Protein AF-A0A0D7WX43-F1 (afdb_monomer_lite)

Organism: NCBI:txid159743

Radius of gyration: 25.11 Å; chains: 1; bounding box: 65×51×67 Å

pLDDT: mean 81.21, std 15.99, range [30.41, 98.25]

Secondary structure (DSSP, 8-state):
--------EEEEEEEEGGG-EEETTEEE--S----EEEEE-BHHHHHHHHHHHHH-TTS-GGGSEEEEE-TT--TT-HHHHHHHHHHHHH-EEETTEEEEE-PPPHHHHHTTEEEEEEGGGHHHHHHHHTTT---SS--HHHHHHHHHHTTSB----SSPPPP--------S------S----TTS-HHHHHHHHHHHHHHHHHHHHHHHSSPPHHHHHHSPPPPEEEEEETTEEEEEE--TTS----SB-TTS-B--

Structure (mmCIF, N/CA/C/O backbone):
data_AF-A0A0D7WX43-F1
#
_entry.id   AF-A0A0D7WX43-F1
#
loop_
_atom_site.group_PDB
_atom_site.id
_atom_site.type_symbol
_atom_site.label_atom_id
_atom_site.label_alt_id
_atom_site.label_comp_id
_atom_site.label_asym_id
_atom_site.label_entity_id
_atom_site.label_seq_id
_atom_site.pdbx_PDB_ins_code
_atom_site.Cartn_x
_atom_site.Cartn_y
_atom_site.Cartn_z
_atom_site.occupancy
_atom_site.B_iso_or_equiv
_atom_site.auth_seq_id
_atom_site.auth_comp_id
_atom_site.auth_asym_id
_atom_site.auth_atom_id
_atom_site.pdbx_PDB_model_num
ATOM 1 N N . MET A 1 1 ? -16.036 15.031 -26.051 1.00 31.53 1 MET A N 1
ATOM 2 C CA . MET A 1 1 ? -15.544 15.544 -24.754 1.00 31.53 1 MET A CA 1
ATOM 3 C C . MET A 1 1 ? -14.368 14.691 -24.314 1.00 31.53 1 MET A C 1
ATOM 5 O O . MET A 1 1 ? -14.492 13.474 -24.294 1.00 31.53 1 MET A O 1
ATOM 9 N N . SER A 1 2 ? -13.219 15.319 -24.071 1.00 30.41 2 SER A N 1
ATOM 10 C CA . SER A 1 2 ? -11.969 14.662 -23.676 1.00 30.41 2 SER A CA 1
ATOM 11 C C . SER A 1 2 ? -12.141 13.961 -22.326 1.00 30.41 2 SER A C 1
ATOM 13 O O . SER A 1 2 ? -12.206 14.614 -21.286 1.00 30.41 2 SER A O 1
ATOM 15 N N . SER A 1 3 ? -12.244 12.630 -22.329 1.00 35.31 3 SER A N 1
ATOM 16 C CA . SER A 1 3 ? -12.139 11.834 -21.111 1.00 35.31 3 SER A CA 1
ATOM 17 C C . SER A 1 3 ? -10.665 11.768 -20.717 1.00 35.31 3 SER A C 1
ATOM 19 O O . SER A 1 3 ? -9.968 10.800 -21.032 1.00 35.31 3 SER A O 1
ATOM 21 N N . ASN A 1 4 ? -10.173 12.808 -20.041 1.00 31.31 4 ASN A N 1
ATOM 22 C CA . ASN A 1 4 ? -8.982 12.656 -19.215 1.00 31.31 4 ASN A CA 1
ATOM 23 C C . ASN A 1 4 ? -9.209 11.410 -18.347 1.00 31.31 4 ASN A C 1
ATOM 25 O O . ASN A 1 4 ? -10.259 11.336 -17.702 1.00 31.31 4 ASN A O 1
ATOM 29 N N . PRO A 1 5 ? -8.307 10.412 -18.346 1.00 41.50 5 PRO A N 1
ATOM 30 C CA . PRO A 1 5 ? -8.435 9.294 -17.432 1.00 41.50 5 PRO A CA 1
ATOM 31 C C . PRO A 1 5 ? -8.339 9.898 -16.036 1.00 41.50 5 PRO A C 1
ATOM 33 O O . PRO A 1 5 ? -7.262 10.305 -15.600 1.00 41.50 5 PRO A O 1
ATOM 36 N N . THR A 1 6 ? -9.488 10.047 -15.377 1.00 48.41 6 THR A N 1
ATOM 37 C CA . THR A 1 6 ? -9.585 10.470 -13.988 1.00 48.41 6 THR A CA 1
ATOM 38 C C . THR A 1 6 ? -8.593 9.611 -13.228 1.00 48.41 6 THR A C 1
ATOM 40 O O . THR A 1 6 ? -8.685 8.384 -13.239 1.00 48.41 6 THR A O 1
ATOM 43 N N . ARG A 1 7 ? -7.555 10.247 -12.671 1.00 55.38 7 ARG A N 1
ATOM 44 C CA . ARG A 1 7 ? -6.592 9.592 -11.786 1.00 55.38 7 ARG A CA 1
ATOM 45 C C . ARG A 1 7 ? -7.426 8.767 -10.810 1.00 55.38 7 ARG A C 1
ATOM 47 O O . ARG A 1 7 ? -8.188 9.364 -10.060 1.00 55.38 7 ARG A O 1
ATOM 54 N N . ASN A 1 8 ? -7.337 7.434 -10.873 1.00 74.81 8 ASN A N 1
ATOM 55 C CA . ASN A 1 8 ? -8.070 6.552 -9.967 1.00 74.81 8 ASN A CA 1
ATOM 56 C C . ASN A 1 8 ? -7.634 6.923 -8.547 1.00 74.81 8 ASN A C 1
ATOM 58 O O . ASN A 1 8 ? -6.539 6.571 -8.114 1.00 74.81 8 ASN A O 1
ATOM 62 N N . GLN A 1 9 ? -8.438 7.729 -7.877 1.00 86.31 9 GLN A N 1
ATOM 63 C CA . GLN A 1 9 ? -8.193 8.278 -6.560 1.00 86.31 9 GLN A CA 1
ATOM 64 C C . GLN A 1 9 ? -9.389 7.898 -5.705 1.00 86.31 9 GLN A C 1
ATOM 66 O O . GLN A 1 9 ? -10.522 7.908 -6.181 1.00 86.31 9 GLN A O 1
ATOM 71 N N . TYR A 1 10 ? -9.125 7.550 -4.456 1.00 88.38 10 TYR A N 1
ATOM 72 C CA . TYR A 1 10 ? -10.142 7.166 -3.491 1.00 88.38 10 TYR A CA 1
ATOM 73 C C . TYR A 1 10 ? -10.146 8.179 -2.366 1.00 88.38 10 TYR A C 1
ATOM 75 O O . TYR A 1 10 ? -9.085 8.638 -1.943 1.00 88.38 10 TYR A O 1
ATOM 83 N N . GLN A 1 11 ? -11.330 8.508 -1.873 1.00 93.19 11 GLN A N 1
ATOM 84 C CA . GLN A 1 11 ? -11.474 9.265 -0.642 1.00 93.19 11 GLN A CA 1
ATOM 85 C C . GLN A 1 11 ? -11.649 8.268 0.497 1.00 93.19 11 GLN A C 1
ATOM 87 O O . GLN A 1 11 ? -12.604 7.498 0.506 1.00 93.19 11 GLN A O 1
ATOM 92 N N . ILE A 1 12 ? -10.703 8.250 1.429 1.00 95.06 12 ILE A N 1
ATOM 93 C CA . ILE A 1 12 ? -10.761 7.403 2.626 1.00 95.06 12 ILE A CA 1
ATOM 94 C C . ILE A 1 12 ? -10.908 8.289 3.857 1.00 95.06 12 ILE A C 1
ATOM 96 O O . ILE A 1 12 ? -10.544 9.463 3.815 1.00 95.06 12 ILE A O 1
ATOM 100 N N . LYS A 1 13 ? -11.433 7.746 4.955 1.00 96.56 13 LYS A N 1
ATOM 101 C CA . LYS A 1 13 ? -11.633 8.511 6.194 1.00 96.56 13 LYS A CA 1
ATOM 102 C C . LYS A 1 13 ? -10.297 9.006 6.758 1.00 96.56 13 LYS A C 1
ATOM 104 O O . LYS A 1 13 ? -9.288 8.304 6.667 1.00 96.56 13 LYS A O 1
ATOM 109 N N . LEU A 1 14 ? -10.305 10.200 7.341 1.00 96.06 14 LEU A N 1
ATOM 110 C CA . LEU A 1 14 ? -9.163 10.808 8.024 1.00 96.06 14 LEU A CA 1
ATOM 111 C C . LEU A 1 14 ? -9.536 11.093 9.479 1.00 96.06 14 LEU A C 1
ATOM 113 O O . LEU A 1 14 ? -10.496 11.815 9.728 1.00 96.06 14 LEU A O 1
ATOM 117 N N . PHE A 1 15 ? -8.770 10.557 10.419 1.00 95.56 15 PHE A N 1
ATOM 118 C CA . PHE A 1 15 ? -8.885 10.842 11.848 1.00 95.56 15 PHE A CA 1
ATOM 119 C C . PHE A 1 15 ? -7.636 11.568 12.329 1.00 95.56 15 PHE A C 1
ATOM 121 O O . PHE A 1 15 ? -6.552 11.334 11.789 1.00 95.56 15 PHE A O 1
ATOM 128 N N . HIS A 1 16 ? -7.776 12.414 13.342 1.00 93.88 16 HIS A N 1
ATOM 129 C CA . HIS A 1 16 ? -6.632 13.005 14.030 1.00 93.88 16 HIS A CA 1
ATOM 130 C C . HIS A 1 16 ? -6.313 12.243 15.316 1.00 93.88 16 HIS A C 1
ATOM 132 O O . HIS A 1 16 ? -7.185 11.641 15.939 1.00 93.88 16 HIS A O 1
ATOM 138 N N . PHE A 1 17 ? -5.038 12.250 15.697 1.00 92.44 17 PHE A N 1
ATOM 139 C CA . PHE A 1 17 ? -4.533 11.552 16.877 1.00 92.44 17 PHE A CA 1
ATOM 140 C C . PHE A 1 17 ? -5.251 11.965 18.168 1.00 92.44 17 PHE A C 1
ATOM 142 O O . PHE A 1 17 ? -5.660 11.104 18.942 1.00 92.44 17 PHE A O 1
ATOM 149 N N . ASN A 1 18 ? -5.477 13.265 18.350 1.00 89.81 18 ASN A N 1
ATOM 150 C CA . ASN A 1 18 ? -6.155 13.836 19.516 1.00 89.81 18 ASN A CA 1
ATOM 151 C C . ASN A 1 18 ? -7.651 13.478 19.624 1.00 89.81 18 ASN A C 1
ATOM 153 O O . ASN A 1 18 ? -8.273 13.754 20.644 1.00 89.81 18 ASN A O 1
ATOM 157 N N . GLU A 1 19 ? -8.237 12.862 18.595 1.00 91.88 19 GLU A N 1
ATOM 158 C CA . GLU A 1 19 ? -9.644 12.444 18.590 1.00 91.88 19 GLU A CA 1
ATOM 159 C C . GLU A 1 19 ? -9.837 11.011 19.086 1.00 91.88 19 GLU A C 1
ATOM 161 O O . GLU A 1 19 ? -10.971 10.564 19.273 1.00 91.88 19 GLU A O 1
ATOM 166 N N . ILE A 1 20 ? -8.746 10.265 19.257 1.00 93.12 20 ILE A N 1
ATOM 167 C CA . ILE A 1 20 ? -8.809 8.888 19.726 1.00 93.12 20 ILE A CA 1
ATOM 168 C C . ILE A 1 20 ? -9.002 8.895 21.238 1.00 93.12 20 ILE A C 1
ATOM 170 O O . ILE A 1 20 ? -8.238 9.502 21.984 1.00 93.12 20 ILE A O 1
ATOM 174 N N . THR A 1 21 ? -10.030 8.187 21.689 1.00 93.38 21 THR A N 1
ATOM 175 C CA . THR A 1 21 ? -10.435 8.150 23.096 1.00 93.38 21 THR A CA 1
ATOM 176 C C . THR A 1 21 ? -10.279 6.756 23.684 1.00 93.38 21 THR A C 1
ATOM 178 O O . THR A 1 21 ? -10.236 5.754 22.967 1.00 93.38 21 THR A O 1
ATOM 181 N N . HIS A 1 22 ? -10.209 6.689 25.011 1.00 92.56 22 HIS A N 1
ATOM 182 C CA . HIS A 1 22 ? -10.206 5.434 25.751 1.00 92.56 22 HIS A CA 1
ATOM 183 C C . HIS A 1 22 ? -11.633 5.058 26.146 1.00 92.56 22 HIS A C 1
ATOM 185 O O . HIS A 1 22 ? -12.297 5.799 26.868 1.00 92.56 22 HIS A O 1
ATOM 191 N N . VAL A 1 23 ? -12.088 3.885 25.710 1.00 91.38 23 VAL A N 1
ATOM 192 C CA . VAL A 1 23 ? -13.346 3.282 26.164 1.00 91.38 23 VAL A CA 1
ATOM 193 C C . VAL A 1 23 ? -13.008 1.932 26.789 1.00 91.38 23 VAL A C 1
ATOM 195 O O . VAL A 1 23 ? -12.753 0.946 26.095 1.00 91.38 23 VAL A O 1
ATOM 198 N N . GLY A 1 24 ? -12.921 1.903 28.121 1.00 89.06 24 GLY A N 1
ATOM 199 C CA . GLY A 1 24 ? -12.358 0.764 28.850 1.00 89.06 24 GLY A CA 1
ATOM 200 C C . GLY A 1 24 ? -10.911 0.493 28.418 1.00 89.06 24 GLY A C 1
ATOM 201 O O . GLY A 1 24 ? -10.069 1.388 28.448 1.00 89.06 24 GLY A O 1
ATOM 202 N N . ASN A 1 25 ? -10.632 -0.732 27.962 1.00 90.81 25 ASN A N 1
ATOM 203 C CA . ASN A 1 25 ? -9.309 -1.119 27.454 1.00 90.81 25 ASN A CA 1
ATOM 204 C C . ASN A 1 25 ? -9.114 -0.869 25.949 1.00 90.81 25 ASN A C 1
ATOM 206 O O . ASN A 1 25 ? -8.055 -1.204 25.421 1.00 90.81 25 ASN A O 1
ATOM 210 N N . GLN A 1 26 ? -10.095 -0.300 25.246 1.00 94.75 26 GLN A N 1
ATOM 211 C CA . GLN A 1 26 ? -10.027 -0.079 23.801 1.00 94.75 26 GLN A CA 1
ATOM 212 C C . GLN A 1 26 ? -9.704 1.379 23.463 1.00 94.75 26 GLN A C 1
ATOM 214 O O . GLN A 1 26 ? -10.158 2.305 24.136 1.00 94.75 26 GLN A O 1
ATOM 219 N N . LEU A 1 27 ? -8.931 1.562 22.392 1.00 96.38 27 LEU A N 1
ATOM 220 C CA . LEU A 1 27 ? -8.706 2.854 21.748 1.00 96.38 27 LEU A CA 1
ATOM 221 C C . LEU A 1 27 ? -9.750 3.021 20.650 1.00 96.38 27 LEU A C 1
ATOM 223 O O . LEU A 1 27 ? -9.814 2.185 19.749 1.00 96.38 27 LEU A O 1
ATOM 227 N N . CYS A 1 28 ? -10.563 4.068 20.719 1.00 96.56 28 CYS A N 1
ATOM 228 C CA . CYS A 1 28 ? -11.727 4.248 19.859 1.00 96.56 28 CYS A CA 1
ATOM 229 C C . CYS A 1 28 ? -11.634 5.548 19.062 1.00 96.56 28 CYS A C 1
ATOM 231 O O . CYS A 1 28 ? -11.423 6.622 19.624 1.00 96.56 28 CYS A O 1
ATOM 233 N N . ALA A 1 29 ? -11.842 5.448 17.751 1.00 95.50 29 ALA A N 1
ATOM 234 C CA . ALA A 1 29 ? -12.065 6.605 16.896 1.00 95.50 29 ALA A CA 1
ATOM 235 C C . ALA A 1 29 ? -13.506 7.137 17.067 1.00 95.50 29 ALA A C 1
ATOM 237 O O . ALA A 1 29 ? -14.412 6.353 17.376 1.00 95.50 29 ALA A O 1
ATOM 238 N N . PRO A 1 30 ? -13.752 8.439 16.822 1.00 93.94 30 PRO A N 1
ATOM 239 C CA . PRO A 1 30 ? -15.090 9.024 16.880 1.00 93.94 30 PRO A CA 1
ATOM 240 C C . PRO A 1 30 ? -16.084 8.285 15.978 1.00 93.94 30 PRO A C 1
ATOM 242 O O . PRO A 1 30 ? -15.755 7.962 14.838 1.00 93.94 30 PRO A O 1
ATOM 245 N N . GLN A 1 31 ? -17.310 8.053 16.459 1.00 88.00 31 GLN A N 1
ATOM 246 C CA . GLN A 1 31 ? -18.345 7.318 15.710 1.00 88.00 31 GLN A CA 1
ATOM 247 C C . GLN A 1 31 ? -18.727 8.020 14.396 1.00 88.00 31 GLN A C 1
ATOM 249 O O . GLN A 1 31 ? -18.859 7.388 13.344 1.00 88.00 31 GLN A O 1
ATOM 254 N N . SER A 1 32 ? -18.855 9.346 14.437 1.00 87.25 32 SER A N 1
ATOM 255 C CA . SER A 1 32 ? -19.078 10.179 13.259 1.00 87.25 32 SER A CA 1
ATOM 256 C C . SER A 1 32 ? -17.761 10.760 12.754 1.00 87.25 32 SER A C 1
ATOM 258 O O . SER A 1 32 ? -17.033 11.393 13.516 1.00 87.25 32 SER A O 1
ATOM 260 N N . ASN A 1 33 ? -17.490 10.618 11.457 1.00 89.19 33 ASN A N 1
ATOM 261 C CA . ASN A 1 33 ? -16.385 11.305 10.798 1.00 89.19 33 ASN A CA 1
ATOM 262 C C . ASN A 1 33 ? -16.812 11.781 9.410 1.00 89.19 33 ASN A C 1
ATOM 264 O O . ASN A 1 33 ? -17.300 10.992 8.602 1.00 89.19 33 ASN A O 1
ATOM 268 N N . THR A 1 34 ? -16.602 13.064 9.138 1.00 89.06 34 THR A N 1
ATOM 269 C CA . THR A 1 34 ? -16.856 13.692 7.835 1.00 89.06 34 THR A CA 1
ATOM 270 C C . THR A 1 34 ? -15.571 13.970 7.060 1.00 89.06 34 THR A C 1
ATOM 272 O O . THR A 1 34 ? -15.625 14.250 5.864 1.00 89.06 34 THR A O 1
ATOM 275 N N . ARG A 1 35 ? -14.401 13.888 7.709 1.00 95.12 35 ARG A N 1
ATOM 276 C CA . ARG A 1 35 ? -13.117 14.209 7.089 1.00 95.12 35 ARG A CA 1
ATOM 277 C C . ARG A 1 35 ? -12.632 13.044 6.247 1.00 95.12 35 ARG A C 1
ATOM 279 O O . ARG A 1 35 ? -12.569 11.895 6.694 1.00 95.12 35 ARG A O 1
ATOM 286 N N . THR A 1 36 ? -12.222 13.365 5.030 1.00 95.69 36 THR A N 1
ATOM 287 C CA . THR A 1 36 ? -11.641 12.405 4.100 1.00 95.69 36 THR A CA 1
ATOM 288 C C . THR A 1 36 ? -10.296 12.892 3.582 1.00 95.69 36 THR A C 1
ATOM 290 O O . THR A 1 36 ? -9.953 14.073 3.640 1.00 95.69 36 THR A O 1
ATOM 293 N N . ILE A 1 37 ? -9.504 11.951 3.084 1.00 93.88 37 ILE A N 1
ATOM 294 C CA . ILE A 1 37 ? -8.245 12.206 2.405 1.00 93.88 37 ILE A CA 1
ATOM 295 C C . ILE A 1 37 ? -8.204 11.440 1.090 1.00 93.88 37 ILE A C 1
ATOM 297 O O . ILE A 1 37 ? -8.610 10.280 1.003 1.00 93.88 37 ILE A O 1
ATOM 301 N N . THR A 1 38 ? -7.672 12.095 0.064 1.00 92.69 38 THR A N 1
ATOM 302 C CA . THR A 1 38 ? -7.498 11.497 -1.254 1.00 92.69 38 THR A CA 1
ATOM 303 C C . THR A 1 38 ? -6.235 10.640 -1.299 1.00 92.69 38 THR A C 1
ATOM 305 O O . THR A 1 38 ? -5.122 11.136 -1.107 1.00 92.69 38 THR A O 1
ATOM 308 N N . VAL A 1 39 ? -6.390 9.358 -1.622 1.00 89.81 39 VAL A N 1
ATOM 309 C CA . VAL A 1 39 ? -5.293 8.414 -1.864 1.00 89.81 39 VAL A CA 1
ATOM 310 C C . VAL A 1 39 ? -5.303 7.947 -3.314 1.00 89.81 39 VAL A C 1
ATOM 312 O O . VAL A 1 39 ? -6.352 7.703 -3.904 1.00 89.81 39 VAL A O 1
ATOM 315 N N . SER A 1 40 ? -4.122 7.838 -3.921 1.00 88.56 40 SER A N 1
ATOM 316 C CA . SER A 1 40 ? -4.000 7.353 -5.301 1.00 88.56 40 SER A CA 1
ATOM 317 C C . SER A 1 40 ? -4.124 5.833 -5.358 1.00 88.56 40 SER A C 1
ATOM 319 O O . SER A 1 40 ? -3.646 5.134 -4.465 1.00 88.56 40 SER A O 1
ATOM 321 N N . ASN A 1 41 ? -4.710 5.316 -6.437 1.00 87.38 41 ASN A N 1
ATOM 322 C CA . ASN A 1 41 ? -4.739 3.889 -6.718 1.00 87.38 41 ASN A CA 1
ATOM 323 C C . ASN A 1 41 ? -3.318 3.327 -6.787 1.00 87.38 41 ASN A C 1
ATOM 325 O O . ASN A 1 41 ? -2.417 3.920 -7.382 1.00 87.38 41 ASN A O 1
ATOM 329 N N . SER A 1 42 ? -3.142 2.167 -6.178 1.00 90.56 42 SER A N 1
ATOM 330 C CA . SER A 1 42 ? -1.869 1.467 -6.057 1.00 90.56 42 SER A CA 1
ATOM 331 C C . SER A 1 42 ? -2.118 -0.032 -6.146 1.00 90.56 42 SER A C 1
ATOM 333 O O . SER A 1 42 ? -3.266 -0.478 -6.057 1.00 90.56 42 SER A O 1
ATOM 335 N N . ILE A 1 43 ? -1.049 -0.817 -6.298 1.00 90.62 43 ILE A N 1
ATOM 336 C CA . ILE A 1 43 ? -1.146 -2.284 -6.256 1.00 90.62 43 ILE A CA 1
ATOM 337 C C . ILE A 1 43 ? -1.775 -2.717 -4.929 1.00 90.62 43 ILE A C 1
ATOM 339 O O . ILE A 1 43 ? -2.654 -3.573 -4.915 1.00 90.62 43 ILE A O 1
ATOM 343 N N . TYR A 1 44 ? -1.382 -2.075 -3.831 1.00 93.06 44 TYR A N 1
ATOM 344 C CA . TYR A 1 44 ? -1.930 -2.326 -2.505 1.00 93.06 44 TYR A CA 1
ATOM 345 C C . TYR A 1 44 ? -3.451 -2.144 -2.441 1.00 93.06 44 TYR A C 1
ATOM 347 O O . TYR A 1 44 ? -4.154 -3.058 -2.020 1.00 93.06 44 TYR A O 1
ATOM 355 N N . LEU A 1 45 ? -3.972 -0.993 -2.886 1.00 92.38 45 LEU A N 1
ATOM 356 C CA . LEU A 1 45 ? -5.418 -0.731 -2.860 1.00 92.38 45 LEU A CA 1
ATOM 357 C C . LEU A 1 45 ? -6.188 -1.646 -3.817 1.00 92.38 45 LEU A C 1
ATOM 359 O O . LEU A 1 45 ? -7.285 -2.083 -3.479 1.00 92.38 45 LEU A O 1
ATOM 363 N N . ASP A 1 46 ? -5.614 -1.979 -4.978 1.00 91.44 46 ASP A N 1
ATOM 364 C CA . ASP A 1 46 ? -6.211 -2.949 -5.904 1.00 91.44 46 ASP A CA 1
ATOM 365 C C . ASP A 1 46 ? -6.319 -4.339 -5.259 1.00 91.44 46 ASP A C 1
ATOM 367 O O . ASP A 1 46 ? -7.358 -4.988 -5.370 1.00 91.44 46 ASP A O 1
ATOM 371 N N . GLN A 1 47 ? -5.285 -4.787 -4.537 1.00 93.38 47 GLN A N 1
ATOM 372 C CA . GLN A 1 47 ? -5.330 -6.061 -3.816 1.00 93.38 47 GLN A CA 1
ATOM 373 C C . GLN A 1 47 ? -6.291 -6.022 -2.630 1.00 93.38 47 GLN A C 1
ATOM 375 O O . GLN A 1 47 ? -7.071 -6.959 -2.477 1.00 93.38 47 GLN A O 1
ATOM 380 N N . LEU A 1 48 ? -6.304 -4.942 -1.843 1.00 95.31 48 LEU A N 1
ATOM 381 C CA . LEU A 1 48 ? -7.250 -4.786 -0.738 1.00 95.31 48 LEU A CA 1
ATOM 382 C C . LEU A 1 48 ? -8.691 -4.826 -1.247 1.00 95.31 48 LEU A C 1
ATOM 384 O O . LEU A 1 48 ? -9.498 -5.565 -0.701 1.00 95.31 48 LEU A O 1
ATOM 388 N N . LYS A 1 49 ? -9.001 -4.123 -2.341 1.00 93.31 49 LYS A N 1
ATOM 389 C CA . LYS A 1 49 ? -10.334 -4.155 -2.954 1.00 93.31 49 LYS A CA 1
ATOM 390 C C . LYS A 1 49 ? -10.764 -5.573 -3.332 1.00 93.31 49 LYS A C 1
ATOM 392 O O . LYS A 1 49 ? -11.917 -5.930 -3.121 1.00 93.31 49 LYS A O 1
ATOM 397 N N . ARG A 1 50 ? -9.854 -6.387 -3.877 1.00 92.56 50 ARG A N 1
ATOM 398 C CA . ARG A 1 50 ? -10.154 -7.789 -4.215 1.00 92.56 50 ARG A CA 1
ATOM 399 C C . ARG A 1 50 ? -10.377 -8.643 -2.972 1.00 92.56 50 ARG A C 1
ATOM 401 O O . ARG A 1 50 ? -11.302 -9.436 -2.970 1.00 92.56 50 ARG A O 1
ATOM 408 N N . VAL A 1 51 ? -9.554 -8.471 -1.935 1.00 96.19 51 VAL A N 1
ATOM 409 C CA . VAL A 1 51 ? -9.731 -9.183 -0.656 1.00 96.19 51 VAL A CA 1
ATOM 410 C C . VAL A 1 51 ? -11.083 -8.833 -0.041 1.00 96.19 51 VAL A C 1
ATOM 412 O O . VAL A 1 51 ? -11.833 -9.730 0.317 1.00 96.19 51 VAL A O 1
ATOM 415 N N . VAL A 1 52 ? -11.433 -7.547 0.016 1.00 96.00 52 VAL A N 1
ATOM 416 C CA . VAL A 1 52 ? -12.736 -7.102 0.528 1.00 96.00 52 VAL A CA 1
ATOM 417 C C . VAL A 1 52 ? -13.869 -7.693 -0.298 1.00 96.00 52 VAL A C 1
ATOM 419 O O . VAL A 1 52 ? -14.782 -8.258 0.277 1.00 96.00 52 VAL A O 1
ATOM 422 N N . ALA A 1 53 ? -13.792 -7.643 -1.629 1.00 93.88 53 ALA A N 1
ATOM 423 C CA . ALA A 1 53 ? -14.843 -8.184 -2.488 1.00 93.88 53 ALA A CA 1
ATOM 424 C C . ALA A 1 53 ? -15.031 -9.708 -2.356 1.00 93.88 53 ALA A C 1
ATOM 426 O O . ALA A 1 53 ? -16.117 -10.205 -2.632 1.00 93.88 53 ALA A O 1
ATOM 427 N N . GLU A 1 54 ? -13.992 -10.452 -1.969 1.00 94.06 54 GLU A N 1
ATOM 428 C CA . GLU A 1 54 ? -14.071 -11.901 -1.742 1.00 94.06 54 GLU A CA 1
ATOM 429 C C . GLU A 1 54 ? -14.699 -12.260 -0.394 1.00 94.06 54 GLU A C 1
ATOM 431 O O . GLU A 1 54 ? -15.426 -13.246 -0.309 1.00 94.06 54 GLU A O 1
ATOM 436 N N . HIS A 1 55 ? -14.423 -11.473 0.647 1.00 93.94 55 HIS A N 1
ATOM 437 C CA . HIS A 1 55 ? -14.960 -11.697 1.994 1.00 93.94 55 HIS A CA 1
ATOM 438 C C . HIS A 1 55 ? -16.341 -11.062 2.188 1.00 93.94 55 HIS A C 1
ATOM 440 O O . HIS A 1 55 ? -17.232 -11.667 2.775 1.00 93.94 55 HIS A O 1
ATOM 446 N N . ASP A 1 56 ? -16.524 -9.846 1.679 1.00 94.44 56 ASP A N 1
ATOM 447 C CA . ASP A 1 56 ? -17.690 -8.995 1.889 1.00 94.44 56 ASP A CA 1
ATOM 448 C C . ASP A 1 56 ? -18.033 -8.220 0.591 1.00 94.44 56 ASP A C 1
ATOM 450 O O . ASP A 1 56 ? -17.738 -7.026 0.474 1.00 94.44 56 ASP A O 1
ATOM 454 N N . PRO A 1 57 ? -18.684 -8.861 -0.404 1.00 91.56 57 PRO A N 1
ATOM 455 C CA . PRO A 1 57 ? -18.927 -8.276 -1.731 1.00 91.56 57 PRO A CA 1
ATOM 456 C C . PRO A 1 57 ? -19.707 -6.952 -1.740 1.00 91.56 57 PRO A C 1
ATOM 458 O O . PRO A 1 57 ? -19.642 -6.205 -2.715 1.00 91.56 57 PRO A O 1
ATOM 461 N N . SER A 1 58 ? -20.469 -6.673 -0.680 1.00 92.88 58 SER A N 1
ATOM 462 C CA . SER A 1 58 ? -21.280 -5.463 -0.529 1.00 92.88 58 SER A CA 1
ATOM 463 C C . SER A 1 58 ? -20.544 -4.294 0.132 1.00 92.88 58 SER A C 1
ATOM 465 O O . SER A 1 58 ? -21.118 -3.214 0.227 1.00 92.88 58 SER A O 1
ATOM 467 N N . ILE A 1 59 ? -19.320 -4.497 0.632 1.00 93.25 59 ILE A N 1
ATOM 468 C CA . ILE A 1 59 ? -18.556 -3.471 1.350 1.00 93.25 59 ILE A CA 1
ATOM 469 C C . ILE A 1 59 ? -17.604 -2.762 0.386 1.00 93.25 59 ILE A C 1
ATOM 471 O O . ILE A 1 59 ? -16.813 -3.400 -0.313 1.00 93.25 59 ILE A O 1
ATOM 475 N N . ASP A 1 60 ? -17.627 -1.427 0.383 1.00 92.12 60 ASP A N 1
ATOM 476 C CA . ASP A 1 60 ? -16.641 -0.656 -0.367 1.00 92.12 60 ASP A CA 1
ATOM 477 C C . ASP A 1 60 ? -15.286 -0.623 0.355 1.00 92.12 60 ASP A C 1
ATOM 479 O O . ASP A 1 60 ? -15.185 -0.549 1.583 1.00 92.12 60 ASP A O 1
ATOM 483 N N . VAL A 1 61 ? -14.202 -0.632 -0.422 1.00 92.19 61 VAL A N 1
ATOM 484 C CA . VAL A 1 61 ? -12.838 -0.622 0.120 1.00 92.19 61 VAL A CA 1
ATOM 485 C C . VAL A 1 61 ? -12.565 0.594 1.015 1.00 92.19 61 VAL A C 1
ATOM 487 O O . VAL A 1 61 ? -11.791 0.492 1.963 1.00 92.19 61 VAL A O 1
ATOM 490 N N . THR A 1 62 ? -13.218 1.733 0.768 1.00 93.19 62 THR A N 1
ATOM 491 C CA . THR A 1 62 ? -13.075 2.964 1.564 1.00 93.19 62 THR A CA 1
ATOM 492 C C . THR A 1 62 ? -13.690 2.863 2.965 1.00 93.19 62 THR A C 1
ATOM 494 O O . THR A 1 62 ? -13.404 3.692 3.834 1.00 93.19 62 THR A O 1
ATOM 497 N N . GLU A 1 63 ? -14.502 1.839 3.234 1.00 93.50 63 GLU A N 1
ATOM 498 C CA . GLU A 1 63 ? -15.056 1.570 4.562 1.00 93.50 63 GLU A CA 1
ATOM 499 C C . GLU A 1 63 ? -14.107 0.763 5.446 1.00 93.50 63 GLU A C 1
ATOM 501 O O . GLU A 1 63 ? -14.182 0.833 6.675 1.00 93.50 63 GLU A O 1
ATOM 506 N N . VAL A 1 64 ? -13.177 0.025 4.841 1.00 96.12 64 VAL A N 1
ATOM 507 C CA . VAL A 1 64 ? -12.289 -0.901 5.555 1.00 96.12 64 VAL A CA 1
ATOM 508 C C . VAL A 1 64 ? -10.901 -0.332 5.823 1.00 96.12 64 VAL A C 1
ATOM 510 O O . VAL A 1 64 ? -10.054 -1.026 6.382 1.00 96.12 64 VAL A O 1
ATOM 513 N N . ILE A 1 65 ? -10.670 0.918 5.429 1.00 96.25 65 ILE A N 1
ATOM 514 C CA . ILE A 1 65 ? -9.390 1.615 5.521 1.00 96.25 65 ILE A CA 1
ATOM 515 C C . ILE A 1 65 ? -9.602 3.056 5.982 1.00 96.25 65 ILE A C 1
ATOM 517 O O . ILE A 1 65 ? -10.561 3.718 5.580 1.00 96.25 65 ILE A O 1
ATOM 521 N N . PHE A 1 66 ? -8.688 3.565 6.797 1.00 96.31 66 PHE A N 1
ATOM 522 C CA . PHE A 1 66 ? -8.628 4.984 7.125 1.00 96.31 66 PHE A CA 1
ATOM 523 C C . PHE A 1 66 ? -7.186 5.447 7.327 1.00 96.31 66 PHE A C 1
ATOM 525 O O . PHE A 1 66 ? -6.253 4.650 7.445 1.00 96.31 66 PHE A O 1
ATOM 532 N N . MET A 1 67 ? -7.014 6.763 7.367 1.00 95.50 67 MET A N 1
ATOM 533 C CA . MET A 1 67 ? -5.761 7.418 7.704 1.00 95.50 67 MET A CA 1
ATOM 534 C C . MET A 1 67 ? -5.866 8.063 9.083 1.00 95.50 67 MET A C 1
ATOM 536 O O . MET A 1 67 ? -6.815 8.795 9.347 1.00 95.50 67 MET A O 1
ATOM 540 N N . LEU A 1 68 ? -4.879 7.825 9.937 1.00 95.00 68 LEU A N 1
ATOM 541 C CA . LEU A 1 68 ? -4.648 8.584 11.157 1.00 95.00 68 LEU A CA 1
ATOM 542 C C . LEU A 1 68 ? -3.587 9.645 10.867 1.00 95.00 68 LEU A C 1
ATOM 544 O O . LEU A 1 68 ? -2.514 9.323 10.350 1.00 95.00 68 LEU A O 1
ATOM 548 N N . LYS A 1 69 ? -3.878 10.902 11.185 1.00 94.19 69 LYS A N 1
ATOM 549 C CA . LYS A 1 69 ? -2.916 11.999 11.159 1.00 94.19 69 LYS A CA 1
ATOM 550 C C . LYS A 1 69 ? -2.460 12.273 12.586 1.00 94.19 69 LYS A C 1
ATOM 552 O O . LYS A 1 69 ? -3.272 12.542 13.462 1.00 94.19 69 LYS A O 1
ATOM 557 N N . ALA A 1 70 ? -1.162 12.154 12.788 1.00 88.31 70 ALA A N 1
ATOM 558 C CA . ALA A 1 70 ? -0.471 12.417 14.039 1.00 88.31 70 ALA A CA 1
ATOM 559 C C . ALA A 1 70 ? 0.137 13.828 14.036 1.00 88.31 70 ALA A C 1
ATOM 561 O O . ALA A 1 70 ? 1.225 14.039 14.561 1.00 88.31 70 ALA A O 1
ATOM 562 N N . ASP A 1 71 ? -0.532 14.785 13.385 1.00 77.50 71 ASP A N 1
ATOM 563 C CA . ASP A 1 71 ? -0.147 16.182 13.513 1.00 77.50 71 ASP A CA 1
ATOM 564 C C . ASP A 1 71 ? -0.452 16.655 14.931 1.00 77.50 71 ASP A C 1
ATOM 566 O O . ASP A 1 71 ? -1.498 16.316 15.478 1.00 77.50 71 ASP A O 1
ATOM 570 N N . GLN A 1 72 ? 0.453 17.457 15.496 1.00 75.94 72 GLN A N 1
ATOM 571 C CA . GLN A 1 72 ? 0.343 18.015 16.852 1.00 75.94 72 GLN A CA 1
ATOM 572 C C . GLN A 1 72 ? 0.609 17.022 17.997 1.00 75.94 72 GLN A C 1
ATOM 574 O O . GLN A 1 72 ? 0.211 17.301 19.123 1.00 75.94 72 GLN A O 1
ATOM 579 N N . ILE A 1 73 ? 1.290 15.899 17.736 1.00 82.94 73 ILE A N 1
ATOM 580 C CA . ILE A 1 73 ? 1.921 15.144 18.827 1.00 82.94 73 ILE A CA 1
ATOM 581 C C . ILE A 1 73 ? 3.095 15.966 19.353 1.00 82.94 73 ILE A C 1
ATOM 583 O O . ILE A 1 73 ? 3.960 16.371 18.574 1.00 82.94 73 ILE A O 1
ATOM 587 N N . ASP A 1 74 ? 3.109 16.196 20.661 1.00 83.56 74 ASP A N 1
ATOM 588 C CA . ASP A 1 74 ? 4.298 16.665 21.359 1.00 83.56 74 ASP A CA 1
ATOM 589 C C . ASP A 1 74 ? 5.227 15.462 21.582 1.00 83.56 74 ASP A C 1
ATOM 591 O O 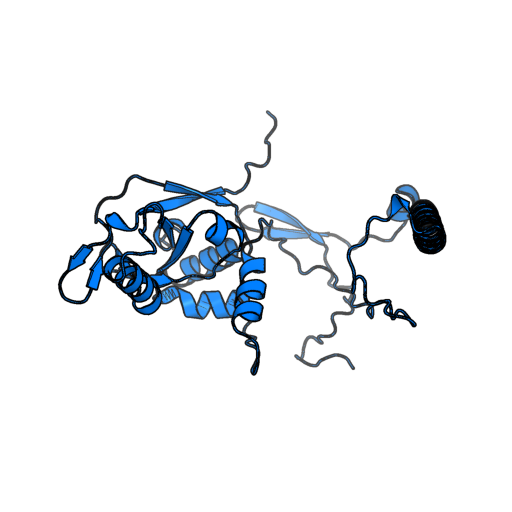. ASP A 1 74 ? 4.920 14.569 22.372 1.00 83.56 74 ASP A O 1
ATOM 595 N N . GLU A 1 75 ? 6.318 15.386 20.814 1.00 79.44 75 GLU A N 1
ATOM 596 C CA . GLU A 1 75 ? 7.277 14.272 20.893 1.00 79.44 75 GLU A CA 1
ATOM 597 C C . GLU A 1 75 ? 8.010 14.236 22.245 1.00 79.44 75 GLU A C 1
ATOM 599 O O . GLU A 1 75 ? 8.488 13.171 22.644 1.00 79.44 75 GLU A O 1
ATOM 604 N N . ASP A 1 76 ? 8.037 15.361 22.967 1.00 86.62 76 ASP A N 1
ATOM 605 C CA . ASP A 1 76 ? 8.633 15.472 24.297 1.00 86.62 76 ASP A CA 1
ATOM 606 C C . ASP A 1 76 ? 7.654 15.078 25.419 1.00 86.62 76 ASP A C 1
ATOM 608 O O . ASP A 1 76 ? 8.080 14.914 26.564 1.00 86.62 76 ASP A O 1
ATOM 612 N N . ASP A 1 77 ? 6.363 14.875 25.117 1.00 90.06 77 ASP A N 1
ATOM 613 C CA . ASP A 1 77 ? 5.359 14.373 26.061 1.00 90.06 77 ASP A CA 1
ATOM 614 C C . ASP A 1 77 ? 5.347 12.828 26.068 1.00 90.06 77 ASP A C 1
ATOM 616 O O . ASP A 1 77 ? 4.799 12.190 25.152 1.00 90.06 77 ASP A O 1
ATOM 620 N N . PRO A 1 78 ? 5.870 12.173 27.128 1.00 90.88 78 PRO A N 1
ATOM 621 C CA . PRO A 1 78 ? 5.956 10.715 27.179 1.00 90.88 78 PRO A CA 1
ATOM 622 C C . PRO A 1 78 ? 4.585 10.034 27.133 1.00 90.88 78 PRO A C 1
ATOM 624 O O . PRO A 1 78 ? 4.477 8.884 26.703 1.00 90.88 78 PRO A O 1
ATOM 627 N N . SER A 1 79 ? 3.527 10.720 27.578 1.00 90.12 79 SER A N 1
ATOM 628 C CA . SER A 1 79 ? 2.174 10.169 27.599 1.00 90.12 79 SER A CA 1
ATOM 629 C C . SER A 1 79 ? 1.576 10.085 26.195 1.00 90.12 79 SER A C 1
ATOM 631 O O . SER A 1 79 ? 0.976 9.065 25.840 1.00 90.12 79 SER A O 1
ATOM 633 N N . GLN A 1 80 ? 1.808 11.104 25.363 1.00 90.38 80 GLN A N 1
ATOM 634 C CA . GLN A 1 80 ? 1.373 11.114 23.968 1.00 90.38 80 GLN A CA 1
ATOM 635 C C . GLN A 1 80 ? 2.162 10.107 23.137 1.00 90.38 80 GLN A C 1
ATOM 637 O O . GLN A 1 80 ? 1.564 9.367 22.350 1.00 90.38 80 GLN A O 1
ATOM 642 N N . LEU A 1 81 ? 3.475 10.006 23.360 1.00 89.12 81 LEU A N 1
ATOM 643 C CA . LEU A 1 81 ? 4.303 8.997 22.705 1.00 89.12 81 LEU A CA 1
ATOM 644 C C . LEU A 1 81 ? 3.844 7.577 23.066 1.00 89.12 81 LEU A C 1
ATOM 646 O O . LEU A 1 81 ? 3.602 6.762 22.173 1.00 89.12 81 LEU A O 1
ATOM 650 N N . ALA A 1 82 ? 3.632 7.294 24.354 1.00 91.00 82 ALA A N 1
ATOM 651 C CA . ALA A 1 82 ? 3.148 5.991 24.811 1.00 91.00 82 ALA A CA 1
ATOM 652 C C . ALA A 1 82 ? 1.767 5.650 24.231 1.00 91.00 82 ALA A C 1
ATOM 654 O O . ALA A 1 82 ? 1.514 4.507 23.840 1.00 91.00 82 ALA A O 1
ATOM 655 N N . LEU A 1 83 ? 0.870 6.636 24.132 1.00 91.19 83 LEU A N 1
ATOM 656 C CA . LEU A 1 83 ? -0.435 6.463 23.502 1.00 91.19 83 LEU A CA 1
ATOM 657 C C . LEU A 1 83 ? -0.301 6.160 22.001 1.00 91.19 83 LEU A C 1
ATOM 659 O O . LEU A 1 83 ? -0.967 5.253 21.496 1.00 91.19 83 LEU A O 1
ATOM 663 N N . PHE A 1 84 ? 0.578 6.864 21.289 1.00 90.75 84 PHE A N 1
ATOM 664 C CA . PHE A 1 84 ? 0.846 6.607 19.876 1.00 90.75 84 PHE A CA 1
ATOM 665 C C . PHE A 1 84 ? 1.409 5.201 19.649 1.00 90.75 84 PHE A C 1
ATOM 667 O O . PHE A 1 84 ? 0.884 4.454 18.821 1.00 90.75 84 PHE A O 1
ATOM 674 N N . GLU A 1 85 ? 2.408 4.784 20.426 1.00 91.38 85 GLU A N 1
ATOM 675 C CA . GLU A 1 85 ? 2.948 3.421 20.378 1.00 91.38 85 GLU A CA 1
ATOM 676 C C . GLU A 1 85 ? 1.874 2.368 20.658 1.00 91.38 85 GLU A C 1
ATOM 678 O O . GLU A 1 85 ? 1.793 1.342 19.972 1.00 91.38 85 GLU A O 1
ATOM 683 N N . ARG A 1 86 ? 0.998 2.643 21.629 1.00 93.38 86 ARG A N 1
ATOM 684 C CA . ARG A 1 86 ? -0.137 1.783 21.952 1.00 93.38 86 ARG A CA 1
ATOM 685 C C . ARG A 1 86 ? -1.092 1.642 20.767 1.00 93.38 86 ARG A C 1
ATOM 687 O O . ARG A 1 86 ? -1.455 0.516 20.439 1.00 93.38 86 ARG A O 1
ATOM 694 N N . MET A 1 87 ? -1.439 2.732 20.076 1.00 93.31 87 MET A N 1
ATOM 695 C CA . MET A 1 87 ? -2.265 2.683 18.857 1.00 93.31 87 MET A CA 1
ATOM 696 C C . MET A 1 87 ? -1.626 1.823 17.762 1.00 93.31 87 MET A C 1
ATOM 698 O O . MET A 1 87 ? -2.321 1.055 17.095 1.00 93.31 87 MET A O 1
ATOM 702 N N . LEU A 1 88 ? -0.307 1.932 17.569 1.00 92.38 88 LEU A N 1
ATOM 703 C CA . LEU A 1 88 ? 0.408 1.146 16.560 1.00 92.38 88 LEU A CA 1
ATOM 704 C C . LEU A 1 88 ? 0.431 -0.352 16.891 1.00 92.38 88 LEU A C 1
ATOM 706 O O . LEU A 1 88 ? 0.384 -1.170 15.971 1.00 92.38 88 LEU A O 1
ATOM 710 N N . ARG A 1 89 ? 0.505 -0.704 18.180 1.00 93.88 89 ARG A N 1
ATOM 711 C CA . ARG A 1 89 ? 0.577 -2.090 18.665 1.00 93.88 89 ARG A CA 1
ATOM 712 C C . ARG A 1 89 ? -0.791 -2.758 18.775 1.00 93.88 89 ARG A C 1
ATOM 714 O O . ARG A 1 89 ? -0.950 -3.901 18.362 1.00 93.88 89 ARG A O 1
ATOM 721 N N . GLU A 1 90 ? -1.764 -2.069 19.360 1.00 95.38 90 GLU A N 1
ATOM 722 C CA . GLU A 1 90 ? -3.071 -2.638 19.717 1.00 95.38 90 GLU A CA 1
ATOM 723 C C . GLU A 1 90 ? -4.132 -2.397 18.640 1.00 95.38 90 GLU A C 1
ATOM 725 O O . GLU A 1 90 ? -5.093 -3.162 18.543 1.00 95.38 90 GLU A O 1
ATOM 730 N N . GLY A 1 91 ? -3.943 -1.383 17.793 1.00 96.62 91 GLY A N 1
ATOM 731 C CA . GLY A 1 91 ? -4.939 -0.939 16.828 1.00 96.62 91 GLY A CA 1
ATOM 732 C C . GLY A 1 91 ? -5.971 0.016 17.429 1.00 96.62 91 GLY A C 1
ATOM 733 O O . GLY A 1 91 ? -5.900 0.414 18.590 1.00 96.62 91 GLY A O 1
ATOM 734 N N . ILE A 1 92 ? -6.935 0.403 16.598 1.00 97.56 92 ILE A N 1
ATOM 735 C CA . ILE A 1 92 ? -7.982 1.380 16.901 1.00 97.56 92 ILE A CA 1
ATOM 736 C C . ILE A 1 92 ? -9.330 0.783 16.500 1.00 97.56 92 ILE A C 1
ATOM 738 O O . ILE A 1 92 ? -9.482 0.231 15.410 1.00 97.56 92 ILE A O 1
ATOM 742 N N . TYR A 1 93 ? -10.326 0.908 17.365 1.00 97.62 93 TYR A N 1
ATOM 743 C CA . TYR A 1 93 ? -11.697 0.502 17.103 1.00 97.62 93 TYR A CA 1
ATOM 744 C C . TYR A 1 93 ? -12.481 1.647 16.469 1.00 97.62 93 TYR A C 1
ATOM 746 O O . TYR A 1 93 ? -12.437 2.788 16.922 1.00 97.62 93 TYR A O 1
ATOM 754 N N . TYR A 1 94 ? -13.235 1.334 15.424 1.00 96.12 94 TYR A N 1
ATOM 755 C CA . TYR A 1 94 ? -14.153 2.262 14.778 1.00 96.12 94 TYR A CA 1
ATOM 756 C C . TYR A 1 94 ? -15.433 1.516 14.406 1.00 96.12 94 TYR A C 1
ATOM 758 O O . TYR A 1 94 ? -15.378 0.466 13.763 1.00 96.12 94 TYR A O 1
ATOM 766 N N . ASN A 1 95 ? -16.585 2.028 14.853 1.00 93.06 95 ASN A N 1
ATOM 767 C CA . ASN A 1 95 ? -17.902 1.399 14.681 1.00 93.06 95 ASN A CA 1
ATOM 768 C C . ASN A 1 95 ? -17.913 -0.100 15.044 1.00 93.06 95 ASN A C 1
ATOM 770 O O . ASN A 1 95 ? -18.398 -0.940 14.287 1.00 93.06 95 ASN A O 1
ATOM 774 N N . GLY A 1 96 ? -17.312 -0.437 16.190 1.00 92.94 96 GLY A N 1
ATOM 775 C CA . GLY A 1 96 ? -17.236 -1.808 16.709 1.00 92.94 96 GLY A CA 1
ATOM 776 C C . GLY A 1 96 ? -16.248 -2.728 15.984 1.00 92.94 96 GLY A C 1
ATOM 777 O O . GLY A 1 96 ? -16.125 -3.893 16.350 1.00 92.94 96 GLY A O 1
ATOM 778 N N . ARG A 1 97 ? -15.522 -2.238 14.973 1.00 96.00 97 ARG A N 1
ATOM 779 C CA . ARG A 1 97 ? -14.540 -3.023 14.215 1.00 96.00 97 ARG A CA 1
ATOM 780 C C . ARG A 1 97 ? -13.128 -2.590 14.565 1.00 96.00 97 ARG A C 1
ATOM 782 O O . ARG A 1 97 ? -12.849 -1.396 14.627 1.00 96.00 97 ARG A O 1
ATOM 789 N N . LYS A 1 98 ? -12.232 -3.557 14.747 1.00 97.62 98 LYS A N 1
ATOM 790 C CA . LYS A 1 98 ? -10.817 -3.301 15.019 1.00 97.62 98 LYS A CA 1
ATOM 791 C C . LYS A 1 98 ? -10.058 -3.041 13.723 1.00 97.62 98 LYS A C 1
ATOM 793 O O . LYS A 1 98 ? -10.128 -3.830 12.777 1.00 97.62 98 LYS A O 1
ATOM 798 N N . TYR A 1 99 ? -9.308 -1.952 13.705 1.00 98.25 99 TYR A N 1
ATOM 799 C CA . TYR A 1 99 ? -8.393 -1.593 12.638 1.00 98.25 99 TYR A CA 1
ATOM 800 C C . TYR A 1 99 ? -6.969 -1.622 13.173 1.00 98.25 99 TYR A C 1
ATOM 802 O O . TYR A 1 99 ? -6.685 -1.091 14.243 1.00 98.25 99 TYR A O 1
ATOM 810 N N . VAL A 1 100 ? -6.059 -2.226 12.424 1.00 97.69 100 VAL A N 1
ATOM 811 C CA . VAL A 1 100 ? -4.650 -2.354 12.809 1.00 97.69 100 VAL A CA 1
ATOM 812 C C . VAL A 1 100 ? -3.764 -1.606 11.831 1.00 97.69 100 VAL A C 1
ATOM 814 O O . VAL A 1 100 ? -4.165 -1.317 10.697 1.00 97.69 100 VAL A O 1
ATOM 817 N N . ARG A 1 101 ? -2.557 -1.274 12.293 1.00 94.56 101 ARG A N 1
ATOM 818 C CA . ARG A 1 101 ? -1.548 -0.573 11.503 1.00 94.56 101 ARG A CA 1
ATOM 819 C C . ARG A 1 101 ? -1.301 -1.321 10.186 1.00 94.56 101 ARG A C 1
ATOM 821 O O . ARG A 1 101 ? -0.986 -2.508 10.172 1.00 94.56 101 ARG A O 1
ATOM 828 N N . SER A 1 102 ? -1.440 -0.589 9.089 1.00 92.88 102 SER A N 1
ATOM 829 C CA . SER A 1 102 ? -1.125 -1.013 7.725 1.00 92.88 102 SER A CA 1
ATOM 830 C C . SER A 1 102 ? 0.382 -0.865 7.439 1.00 92.88 102 SER A C 1
ATOM 832 O O . SER A 1 102 ? 1.189 -0.530 8.308 1.00 92.88 102 SER A O 1
ATOM 834 N N . ILE A 1 103 ? 0.786 -1.063 6.188 1.00 88.12 103 ILE A N 1
ATOM 835 C CA . ILE A 1 103 ? 2.146 -0.764 5.733 1.00 88.12 103 ILE A CA 1
ATOM 836 C C . ILE A 1 103 ? 2.420 0.748 5.743 1.00 88.12 103 ILE A C 1
ATOM 838 O O . ILE A 1 103 ? 1.549 1.567 5.445 1.00 88.12 103 ILE A O 1
ATOM 842 N N . LYS A 1 104 ? 3.665 1.133 6.040 1.00 82.25 104 LYS A N 1
ATOM 843 C CA . LYS A 1 104 ? 4.106 2.534 6.041 1.00 82.25 104 LYS A CA 1
ATOM 844 C C . LYS A 1 104 ? 4.814 2.866 4.729 1.00 82.25 104 LYS A C 1
ATOM 846 O O . LYS A 1 104 ? 5.733 2.167 4.319 1.00 82.25 104 LYS A O 1
ATOM 851 N N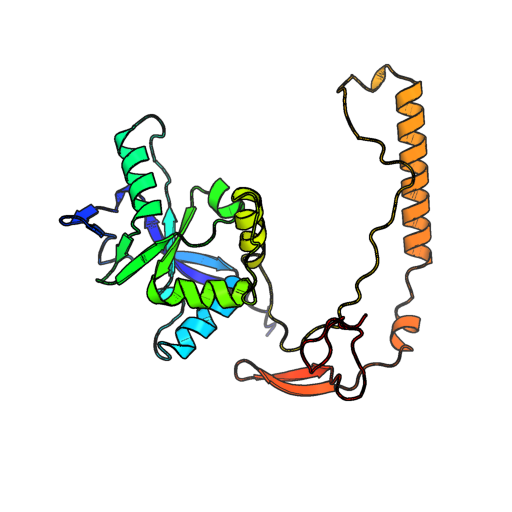 . SER A 1 105 ? 4.417 3.962 4.082 1.00 77.94 105 SER A N 1
ATOM 852 C CA . SER A 1 105 ? 5.182 4.529 2.961 1.00 77.94 105 SER A CA 1
ATOM 853 C C . SER A 1 105 ? 6.070 5.695 3.424 1.00 77.94 105 SER A C 1
ATOM 855 O O . SER A 1 105 ? 5.717 6.390 4.383 1.00 77.94 105 SER A O 1
ATOM 857 N N . PRO A 1 106 ? 7.179 6.000 2.726 1.00 75.50 106 PRO A N 1
ATOM 858 C CA . PRO A 1 106 ? 8.010 7.163 3.054 1.00 75.50 106 PRO A CA 1
ATOM 859 C C . PRO A 1 106 ? 7.255 8.499 2.982 1.00 75.50 106 PRO A C 1
ATOM 861 O O . PRO A 1 106 ? 7.545 9.430 3.729 1.00 75.50 106 PRO A O 1
ATOM 864 N N . ALA A 1 107 ? 6.270 8.611 2.083 1.00 77.88 107 ALA A N 1
ATOM 865 C CA . ALA A 1 107 ? 5.425 9.801 1.980 1.00 77.88 107 ALA A CA 1
ATOM 866 C C . ALA A 1 107 ? 4.531 9.972 3.217 1.00 77.88 107 ALA A C 1
ATOM 868 O O . ALA A 1 107 ? 4.409 11.077 3.733 1.00 77.88 107 ALA A O 1
ATOM 869 N N . MET A 1 108 ? 3.963 8.873 3.723 1.00 83.19 108 MET A N 1
ATOM 870 C CA . MET A 1 108 ? 3.160 8.870 4.948 1.00 83.19 108 MET A CA 1
ATOM 871 C C . MET A 1 108 ? 3.981 9.327 6.155 1.00 83.19 108 MET A C 1
ATOM 873 O O . MET A 1 108 ? 3.530 10.215 6.873 1.00 83.19 108 MET A O 1
ATOM 877 N N . GLY A 1 109 ? 5.209 8.810 6.301 1.00 80.75 109 GLY A N 1
ATOM 878 C CA . GLY A 1 109 ? 6.135 9.233 7.355 1.00 80.75 109 GLY A CA 1
ATOM 879 C C . GLY A 1 109 ? 6.398 10.740 7.345 1.00 80.75 109 GLY A C 1
ATOM 880 O O . GLY A 1 109 ? 6.223 11.387 8.369 1.00 80.75 109 GLY A O 1
ATOM 881 N N . ARG A 1 110 ? 6.704 11.317 6.174 1.00 82.00 110 ARG A N 1
ATOM 882 C CA . ARG A 1 110 ? 6.928 12.769 6.024 1.00 82.00 110 ARG A CA 1
ATOM 883 C C . ARG A 1 110 ? 5.719 13.630 6.382 1.00 82.00 110 ARG A C 1
ATOM 885 O O . ARG A 1 110 ? 5.884 14.777 6.764 1.00 82.00 110 ARG A O 1
ATOM 892 N N . THR A 1 111 ? 4.511 13.100 6.217 1.00 84.12 111 THR A N 1
ATOM 893 C CA . THR A 1 111 ? 3.267 13.832 6.499 1.00 84.12 111 THR A CA 1
ATOM 894 C C . THR A 1 111 ? 2.640 13.474 7.847 1.00 84.12 111 THR A C 1
ATOM 896 O O . THR A 1 111 ? 1.483 13.831 8.056 1.00 84.12 111 THR A O 1
ATOM 899 N N . GLN A 1 112 ? 3.360 12.743 8.712 1.00 88.25 112 GLN A N 1
ATOM 900 C CA . GLN A 1 112 ? 2.866 12.230 10.000 1.00 88.25 112 GLN A CA 1
ATOM 901 C C . GLN A 1 112 ? 1.528 11.493 9.856 1.00 88.25 112 GLN A C 1
ATOM 903 O O . GLN A 1 112 ? 0.562 11.719 10.580 1.00 88.25 112 GLN A O 1
ATOM 908 N N . ARG A 1 113 ? 1.444 10.627 8.846 1.00 91.81 113 ARG A N 1
ATOM 909 C CA . ARG A 1 113 ? 0.252 9.833 8.548 1.00 91.81 113 ARG A CA 1
ATOM 910 C C . ARG A 1 113 ? 0.536 8.361 8.781 1.00 91.81 113 ARG A C 1
ATOM 912 O O . ARG A 1 113 ? 1.585 7.860 8.376 1.00 91.81 113 ARG A O 1
ATOM 919 N N . THR A 1 114 ? -0.434 7.667 9.354 1.00 92.69 114 THR A N 1
ATOM 920 C CA . THR A 1 114 ? -0.407 6.218 9.540 1.00 92.69 114 THR A CA 1
ATOM 921 C C . THR A 1 114 ? -1.707 5.641 9.019 1.00 92.69 114 THR A C 1
ATOM 923 O O . THR A 1 114 ? -2.791 6.066 9.402 1.00 92.69 114 THR A O 1
ATOM 926 N N . GLU A 1 115 ? -1.608 4.675 8.118 1.00 94.25 115 GLU A N 1
ATOM 927 C CA . GLU A 1 115 ? -2.778 4.007 7.566 1.00 94.25 115 GLU A CA 1
ATOM 928 C C . GLU A 1 115 ? -3.188 2.832 8.454 1.00 94.25 115 GLU A C 1
ATOM 930 O O . GLU A 1 115 ? -2.336 2.111 8.979 1.00 94.25 115 GLU A O 1
ATOM 935 N N . PHE A 1 116 ? -4.492 2.619 8.579 1.00 96.81 116 PHE A N 1
ATOM 936 C CA . PHE A 1 116 ? -5.082 1.513 9.318 1.00 96.81 116 PHE A CA 1
ATOM 937 C C . PHE A 1 116 ? -6.106 0.787 8.445 1.00 96.81 116 PHE A C 1
ATOM 939 O O . PHE A 1 116 ? -6.848 1.420 7.690 1.00 96.81 116 PHE A O 1
ATOM 946 N N . ILE A 1 117 ? -6.156 -0.540 8.555 1.00 97.44 117 ILE A N 1
ATOM 947 C CA . ILE A 1 117 ? -7.119 -1.402 7.849 1.00 97.44 117 ILE A CA 1
ATOM 948 C C . ILE A 1 117 ? -7.840 -2.321 8.833 1.00 97.44 117 ILE A C 1
ATOM 950 O O . ILE A 1 117 ? -7.269 -2.672 9.864 1.00 97.44 117 ILE A O 1
ATOM 954 N N . GLN A 1 118 ? -9.075 -2.731 8.525 1.00 98.00 118 GLN A N 1
ATOM 955 C CA . GLN A 1 118 ? -9.796 -3.706 9.355 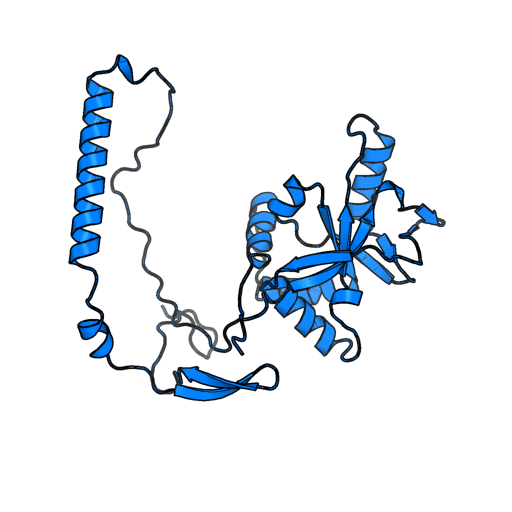1.00 98.00 118 GLN A CA 1
ATOM 956 C C . GLN A 1 118 ? -8.981 -5.001 9.484 1.00 98.00 118 GLN A C 1
ATOM 958 O O . GLN A 1 118 ? -8.554 -5.577 8.480 1.00 98.00 118 GLN A O 1
ATOM 963 N N . GLU A 1 119 ? -8.802 -5.465 10.722 1.00 97.88 119 GLU A N 1
ATOM 964 C CA . GLU A 1 119 ? -7.899 -6.569 11.081 1.00 97.88 119 GLU A CA 1
ATOM 965 C C . GLU A 1 119 ? -8.167 -7.845 10.272 1.00 97.88 119 GLU A C 1
ATOM 967 O O . GLU A 1 119 ? -7.231 -8.490 9.796 1.00 97.88 119 GLU A O 1
ATOM 972 N N . LYS A 1 120 ? -9.445 -8.158 10.026 1.00 97.25 120 LYS A N 1
ATOM 973 C CA . LYS A 1 120 ? -9.860 -9.371 9.308 1.00 97.25 120 LYS A CA 1
ATOM 974 C C . LYS A 1 120 ? -9.285 -9.512 7.892 1.00 97.25 120 LYS A C 1
ATOM 976 O O . LYS A 1 120 ? -9.146 -10.632 7.419 1.00 97.25 120 LYS A O 1
ATOM 981 N N . TYR A 1 121 ? -8.912 -8.417 7.221 1.00 97.62 121 TYR A N 1
ATOM 982 C CA . TYR A 1 121 ? -8.381 -8.471 5.848 1.00 97.62 121 TYR A CA 1
ATOM 983 C C . TYR A 1 121 ? -6.848 -8.515 5.772 1.00 97.62 121 TYR A C 1
ATOM 985 O O . TYR A 1 121 ? -6.292 -8.714 4.691 1.00 97.62 121 TYR A O 1
ATOM 993 N N . VAL A 1 122 ? -6.146 -8.305 6.891 1.00 95.50 122 VAL A N 1
ATOM 994 C CA . VAL A 1 122 ? -4.690 -8.078 6.913 1.00 95.50 122 VAL A CA 1
ATOM 995 C C . VAL A 1 122 ? -3.928 -9.281 6.372 1.00 95.50 122 VAL A C 1
ATOM 997 O O . VAL A 1 122 ? -3.096 -9.127 5.479 1.00 95.50 122 VAL A O 1
ATOM 1000 N N . ALA A 1 123 ? -4.217 -10.481 6.881 1.00 94.56 123 ALA A N 1
ATOM 1001 C CA . ALA A 1 123 ? -3.475 -11.689 6.524 1.00 94.56 123 ALA A CA 1
ATOM 1002 C C . ALA A 1 123 ? -3.558 -11.988 5.017 1.00 94.56 123 ALA A C 1
ATOM 1004 O O . ALA A 1 123 ? -2.539 -12.221 4.360 1.00 94.56 123 ALA A O 1
ATOM 1005 N N . ASP A 1 124 ? -4.759 -11.900 4.446 1.00 96.25 124 ASP A N 1
ATOM 1006 C CA . ASP A 1 124 ? -4.988 -12.158 3.026 1.00 96.25 124 ASP A CA 1
ATOM 1007 C C . ASP A 1 124 ? -4.397 -11.076 2.128 1.00 96.25 124 ASP A C 1
ATOM 1009 O O . ASP A 1 124 ? -3.832 -11.386 1.073 1.00 96.25 124 ASP A O 1
ATOM 1013 N N . LEU A 1 125 ? -4.466 -9.815 2.555 1.00 95.81 125 LEU A N 1
ATOM 1014 C CA . LEU A 1 125 ? -3.826 -8.717 1.847 1.00 95.81 125 LEU A CA 1
ATOM 1015 C C . LEU A 1 125 ? -2.310 -8.890 1.810 1.00 95.81 125 LEU A C 1
ATOM 1017 O O . LEU A 1 125 ? -1.719 -8.821 0.731 1.00 95.81 125 LEU A O 1
ATOM 1021 N N . TYR A 1 126 ? -1.689 -9.162 2.960 1.00 93.31 126 TYR A N 1
ATOM 1022 C CA . TYR A 1 126 ? -0.251 -9.399 3.048 1.00 93.31 126 TYR A CA 1
ATOM 1023 C C . TYR A 1 126 ? 0.152 -10.591 2.189 1.00 93.31 126 TYR A C 1
ATOM 1025 O O . TYR A 1 126 ? 1.094 -10.487 1.405 1.00 93.31 126 TYR A O 1
ATOM 1033 N N . ARG A 1 127 ? -0.602 -11.694 2.233 1.00 93.69 127 ARG A N 1
ATOM 1034 C CA . ARG A 1 127 ? -0.374 -12.843 1.348 1.00 93.69 127 ARG A CA 1
ATOM 1035 C C . ARG A 1 127 ? -0.406 -12.440 -0.130 1.00 93.69 127 ARG A C 1
ATOM 1037 O O . ARG A 1 127 ? 0.438 -12.903 -0.888 1.00 93.69 127 ARG A O 1
ATOM 1044 N N . ARG A 1 128 ? -1.317 -11.562 -0.561 1.00 92.06 128 ARG A N 1
ATOM 1045 C CA . ARG A 1 128 ? -1.400 -11.121 -1.968 1.00 92.06 128 ARG A CA 1
ATOM 1046 C C . ARG A 1 128 ? -0.265 -10.200 -2.383 1.00 92.06 128 ARG A C 1
ATOM 1048 O O . ARG A 1 128 ? 0.364 -10.455 -3.405 1.00 92.06 128 ARG A O 1
ATOM 1055 N N . ILE A 1 129 ? 0.020 -9.156 -1.608 1.00 92.12 129 ILE A N 1
ATOM 1056 C CA . ILE A 1 129 ? 1.064 -8.180 -1.970 1.00 92.12 129 ILE A CA 1
ATOM 1057 C C . ILE A 1 129 ? 2.470 -8.787 -1.898 1.00 92.12 129 ILE A C 1
ATOM 1059 O O . ILE A 1 129 ? 3.365 -8.336 -2.604 1.00 92.12 129 ILE A O 1
ATOM 1063 N N . THR A 1 130 ? 2.653 -9.829 -1.083 1.00 90.69 130 THR A N 1
ATOM 1064 C CA . THR A 1 130 ? 3.918 -10.571 -0.963 1.00 90.69 130 THR A CA 1
ATOM 1065 C C . THR A 1 130 ? 3.981 -11.812 -1.850 1.00 90.69 130 THR A C 1
ATOM 1067 O O . THR A 1 130 ? 4.988 -12.514 -1.845 1.00 90.69 130 THR A O 1
ATOM 1070 N N . LEU A 1 131 ? 2.911 -12.129 -2.591 1.00 89.38 131 LEU A N 1
ATOM 1071 C CA . LEU A 1 131 ? 2.768 -13.388 -3.335 1.00 89.38 131 LEU A CA 1
ATOM 1072 C C . LEU A 1 131 ? 2.999 -14.638 -2.455 1.00 89.38 131 LEU A C 1
ATOM 1074 O O . LEU A 1 131 ? 3.525 -15.654 -2.910 1.00 89.38 131 LEU A O 1
ATOM 1078 N N . GLY A 1 132 ? 2.646 -14.548 -1.171 1.00 88.31 132 GLY A N 1
ATOM 1079 C CA . GLY A 1 132 ? 2.857 -15.589 -0.166 1.00 88.31 132 GLY A CA 1
ATOM 1080 C C . GLY A 1 132 ? 4.326 -15.807 0.202 1.00 88.31 132 GLY A C 1
ATOM 1081 O O . GLY A 1 132 ? 4.663 -16.856 0.749 1.00 88.31 132 GLY A O 1
ATOM 1082 N N . LYS A 1 133 ? 5.217 -14.864 -0.125 1.00 86.00 133 LYS A N 1
ATOM 1083 C CA . LYS A 1 133 ? 6.651 -14.946 0.164 1.00 86.00 133 LYS A CA 1
ATOM 1084 C C . LYS A 1 133 ? 7.027 -13.956 1.253 1.00 86.00 133 LYS A C 1
ATOM 1086 O O . LYS A 1 133 ? 7.076 -12.751 1.028 1.00 86.00 133 LYS A O 1
ATOM 1091 N N . MET A 1 134 ? 7.357 -14.488 2.422 1.00 82.19 134 MET A N 1
ATOM 1092 C CA . MET A 1 134 ? 7.999 -13.726 3.485 1.00 82.19 134 MET A CA 1
ATOM 1093 C C . MET A 1 134 ? 9.460 -14.168 3.607 1.00 82.19 134 MET A C 1
ATOM 1095 O O . MET A 1 134 ? 9.723 -15.373 3.635 1.00 82.19 134 MET A O 1
ATOM 1099 N N . PRO A 1 135 ? 10.419 -13.229 3.625 1.00 82.56 135 PRO A N 1
ATOM 1100 C CA . PRO A 1 135 ? 11.819 -13.564 3.851 1.00 82.56 135 PRO A CA 1
ATOM 1101 C C . PRO A 1 135 ? 11.999 -14.158 5.255 1.00 82.56 135 PRO A C 1
ATOM 1103 O O . PRO A 1 135 ? 11.475 -13.617 6.225 1.00 82.56 135 PRO A O 1
ATOM 1106 N N . SER A 1 136 ? 12.749 -15.259 5.361 1.00 82.31 136 SER A N 1
ATOM 1107 C CA . SER A 1 136 ? 13.027 -15.933 6.640 1.00 82.31 136 SER A CA 1
ATOM 1108 C C . SER A 1 136 ? 13.933 -15.114 7.561 1.00 82.31 136 SER A C 1
ATOM 1110 O O . SER A 1 136 ? 13.810 -15.201 8.778 1.00 82.31 136 SER A O 1
ATOM 1112 N N . LEU A 1 137 ? 14.827 -14.308 6.983 1.00 88.94 137 LEU A N 1
ATOM 1113 C CA . LEU A 1 137 ? 15.719 -13.403 7.698 1.00 88.94 137 LEU A CA 1
ATOM 1114 C C . LEU A 1 137 ? 15.832 -12.095 6.913 1.00 88.94 137 LEU A C 1
ATOM 1116 O O . LEU A 1 137 ? 16.328 -12.073 5.788 1.00 88.94 137 LEU A O 1
ATOM 1120 N N . THR A 1 138 ? 15.354 -10.995 7.490 1.00 85.94 138 THR A N 1
ATOM 1121 C CA . THR A 1 138 ? 15.516 -9.660 6.907 1.00 85.94 138 THR A CA 1
ATOM 1122 C C . THR A 1 138 ? 15.487 -8.589 7.988 1.00 85.94 138 THR A C 1
ATOM 1124 O O . THR A 1 138 ? 14.877 -8.762 9.042 1.00 85.94 138 THR A O 1
ATOM 1127 N N . ASN A 1 139 ? 16.123 -7.454 7.709 1.00 90.12 139 ASN A N 1
ATOM 1128 C CA . ASN A 1 139 ? 15.966 -6.265 8.533 1.00 90.12 139 ASN A CA 1
ATOM 1129 C C . ASN A 1 139 ? 14.543 -5.709 8.350 1.00 90.12 139 ASN A C 1
ATOM 1131 O O . ASN A 1 139 ? 14.082 -5.530 7.218 1.00 90.12 139 ASN A O 1
ATOM 1135 N N . ILE A 1 140 ? 13.865 -5.399 9.457 1.00 85.06 140 ILE A N 1
ATOM 1136 C CA . ILE A 1 140 ? 12.468 -4.952 9.431 1.00 85.06 140 ILE A CA 1
ATOM 1137 C C . ILE A 1 140 ? 12.267 -3.667 8.620 1.00 85.06 140 ILE A C 1
ATOM 1139 O O . ILE A 1 140 ? 11.289 -3.558 7.887 1.00 85.06 140 ILE A O 1
ATOM 1143 N N . HIS A 1 141 ? 13.224 -2.737 8.639 1.00 84.38 141 HIS A N 1
ATOM 1144 C CA . HIS A 1 141 ? 13.147 -1.510 7.846 1.00 84.38 141 HIS A CA 1
ATOM 1145 C C . HIS A 1 141 ? 13.254 -1.794 6.346 1.00 84.38 141 HIS A C 1
ATOM 1147 O O . HIS A 1 141 ? 12.540 -1.181 5.553 1.00 84.38 141 HIS A O 1
ATOM 1153 N N . LYS A 1 142 ? 14.094 -2.761 5.942 1.00 86.75 142 LYS A N 1
ATOM 1154 C CA . LYS A 1 142 ? 14.174 -3.203 4.538 1.00 86.75 142 LYS A CA 1
ATOM 1155 C C . LYS A 1 142 ? 12.873 -3.875 4.102 1.00 86.75 142 LYS A C 1
ATOM 1157 O O . LYS A 1 142 ? 12.409 -3.647 2.987 1.00 86.75 142 LYS A O 1
ATOM 1162 N N . TRP A 1 143 ? 12.275 -4.670 4.986 1.00 87.38 143 TRP A N 1
ATOM 1163 C CA . TRP A 1 143 ? 10.989 -5.311 4.733 1.00 87.38 143 TRP A CA 1
ATOM 1164 C C . TRP A 1 143 ? 9.851 -4.304 4.571 1.00 87.38 143 TRP A C 1
ATOM 1166 O O . TRP A 1 143 ? 9.139 -4.341 3.568 1.00 87.38 143 TRP A O 1
ATOM 1176 N N . GLU A 1 144 ? 9.709 -3.363 5.507 1.00 85.44 144 GLU A N 1
ATOM 1177 C CA . GLU A 1 144 ? 8.689 -2.316 5.418 1.00 85.44 144 GLU A CA 1
ATOM 1178 C C . GLU A 1 144 ? 8.881 -1.442 4.175 1.00 85.44 144 GLU A C 1
ATOM 1180 O O . GLU A 1 144 ? 7.904 -1.122 3.498 1.00 85.44 144 GLU A O 1
ATOM 1185 N N . ALA A 1 145 ? 10.128 -1.113 3.817 1.00 85.31 145 ALA A N 1
ATOM 1186 C CA . ALA A 1 145 ? 10.426 -0.371 2.595 1.00 85.31 145 ALA A CA 1
ATOM 1187 C C . ALA A 1 145 ? 9.992 -1.137 1.334 1.00 85.31 145 ALA A C 1
ATOM 1189 O O . ALA A 1 145 ? 9.359 -0.552 0.452 1.00 85.31 145 ALA A O 1
ATOM 1190 N N . ALA A 1 146 ? 10.269 -2.445 1.264 1.00 88.12 146 ALA A N 1
ATOM 1191 C CA . ALA A 1 146 ? 9.845 -3.297 0.154 1.00 88.12 146 ALA A CA 1
ATOM 1192 C C . ALA A 1 146 ? 8.314 -3.384 0.052 1.00 88.12 146 ALA A C 1
ATOM 1194 O O . ALA A 1 146 ? 7.755 -3.209 -1.032 1.00 88.12 146 ALA A O 1
ATOM 1195 N N . LEU A 1 147 ? 7.617 -3.567 1.178 1.00 89.50 147 LEU A N 1
ATOM 1196 C CA . LEU A 1 147 ? 6.153 -3.523 1.220 1.00 89.50 147 LEU A CA 1
ATOM 1197 C C . LEU A 1 147 ? 5.615 -2.161 0.771 1.00 89.50 147 LEU A C 1
ATOM 1199 O O . LEU A 1 147 ? 4.638 -2.100 0.021 1.00 89.50 147 LEU A O 1
ATOM 1203 N N . GLY A 1 148 ? 6.276 -1.072 1.163 1.00 88.69 148 GLY A N 1
ATOM 1204 C CA . GLY A 1 148 ? 5.941 0.294 0.769 1.00 88.69 148 GLY A CA 1
ATOM 1205 C C . GLY A 1 148 ? 5.926 0.516 -0.747 1.00 88.69 148 GLY A C 1
ATOM 1206 O O . GLY A 1 148 ? 5.152 1.346 -1.222 1.00 88.69 148 GLY A O 1
ATOM 1207 N N . VAL A 1 149 ? 6.683 -0.260 -1.533 1.00 88.25 149 VAL A N 1
ATOM 1208 C CA . VAL A 1 149 ? 6.649 -0.196 -3.009 1.00 88.25 149 VAL A CA 1
ATOM 1209 C C . VAL A 1 149 ? 5.258 -0.527 -3.554 1.00 88.25 149 VAL A C 1
ATOM 1211 O O . VAL A 1 149 ? 4.816 0.087 -4.526 1.00 88.25 149 VAL A O 1
ATOM 1214 N N . SER A 1 150 ? 4.510 -1.418 -2.892 1.00 90.12 150 SER A N 1
ATOM 1215 C CA . SER A 1 150 ? 3.134 -1.754 -3.288 1.00 90.12 150 SER A CA 1
ATOM 1216 C C . SER A 1 150 ? 2.168 -0.561 -3.209 1.00 90.12 150 SER A C 1
ATOM 1218 O O . SER A 1 150 ? 1.119 -0.581 -3.857 1.00 90.12 150 SER A O 1
ATOM 1220 N N . ARG A 1 151 ? 2.532 0.504 -2.474 1.00 88.81 151 ARG A N 1
ATOM 1221 C CA . ARG A 1 151 ? 1.786 1.773 -2.382 1.00 88.81 151 ARG A CA 1
ATOM 1222 C C . ARG A 1 151 ? 2.088 2.753 -3.504 1.00 88.81 151 ARG A C 1
ATOM 1224 O O . ARG A 1 151 ? 1.426 3.788 -3.570 1.00 88.81 151 ARG A O 1
ATOM 1231 N N . SER A 1 152 ? 3.070 2.471 -4.357 1.00 86.75 152 SER A N 1
ATOM 1232 C CA . SER A 1 152 ? 3.366 3.343 -5.487 1.00 86.75 152 SER A CA 1
ATOM 1233 C C . SER A 1 152 ? 2.137 3.478 -6.384 1.00 86.75 152 SER A C 1
ATOM 1235 O O . SER A 1 152 ? 1.402 2.509 -6.610 1.00 86.75 152 SER A O 1
ATOM 1237 N N . ALA A 1 153 ? 1.896 4.697 -6.865 1.00 87.62 153 ALA A N 1
ATOM 1238 C CA . ALA A 1 153 ? 0.777 4.973 -7.748 1.00 87.62 153 ALA A CA 1
ATOM 1239 C C . ALA A 1 153 ? 0.967 4.181 -9.045 1.00 87.62 153 ALA A C 1
ATOM 1241 O O . ALA A 1 153 ? 1.913 4.417 -9.797 1.00 87.62 153 ALA A O 1
ATOM 1242 N N . ALA A 1 154 ? 0.078 3.223 -9.288 1.00 83.88 154 ALA A N 1
ATOM 1243 C CA . ALA A 1 154 ? 0.219 2.274 -10.380 1.00 83.88 154 ALA A CA 1
ATOM 1244 C C . ALA A 1 154 ? -1.142 1.907 -10.969 1.00 83.88 154 ALA A C 1
ATOM 1246 O O . ALA A 1 154 ? -2.176 1.896 -10.291 1.00 83.88 154 ALA A O 1
ATOM 1247 N N . GLN A 1 155 ? -1.126 1.579 -12.258 1.00 78.38 155 GLN A N 1
ATOM 1248 C CA . GLN A 1 155 ? -2.276 1.032 -12.957 1.00 78.38 155 GLN A CA 1
ATOM 1249 C C . GLN A 1 155 ? -2.059 -0.463 -13.178 1.00 78.38 155 GLN A C 1
ATOM 1251 O O . GLN A 1 155 ? -1.115 -0.861 -13.858 1.00 78.38 155 GLN A O 1
ATOM 1256 N N . SER A 1 156 ? -2.948 -1.288 -12.624 1.00 77.56 156 SER A N 1
ATOM 1257 C CA . SER A 1 156 ? -2.915 -2.731 -12.852 1.00 77.56 156 SER A CA 1
ATOM 1258 C C . SER A 1 156 ? -3.151 -3.038 -14.332 1.00 77.56 156 SER A C 1
ATOM 1260 O O . SER A 1 156 ? -4.136 -2.587 -14.932 1.00 77.56 156 SER A O 1
ATOM 1262 N N . VAL A 1 157 ? -2.257 -3.836 -14.911 1.00 78.75 157 VAL A N 1
ATOM 1263 C CA . VAL A 1 157 ? -2.436 -4.426 -16.239 1.00 78.75 157 VAL A CA 1
ATOM 1264 C C . VAL A 1 157 ? -3.059 -5.817 -16.100 1.00 78.75 157 VAL A C 1
ATOM 1266 O O . VAL A 1 157 ? -2.736 -6.543 -15.162 1.00 78.75 157 VAL A O 1
ATOM 1269 N N . PRO A 1 158 ? -3.970 -6.209 -17.004 1.00 75.81 158 PRO A N 1
ATOM 1270 C CA . PRO A 1 158 ? -4.725 -7.457 -16.881 1.00 75.81 158 PRO A CA 1
ATOM 1271 C C . PRO A 1 158 ? -3.989 -8.681 -17.455 1.00 75.81 158 PRO A C 1
ATOM 1273 O O . PRO A 1 158 ? -4.596 -9.721 -17.693 1.00 75.81 158 PRO A O 1
ATOM 1276 N N . TYR A 1 159 ? -2.697 -8.547 -17.743 1.00 76.56 159 TYR A N 1
ATOM 1277 C CA . TYR A 1 159 ? -1.856 -9.600 -18.294 1.00 76.56 159 TYR A CA 1
ATOM 1278 C C . TYR A 1 159 ? -0.511 -9.598 -17.572 1.00 76.56 159 TYR A C 1
ATOM 1280 O O . TYR A 1 159 ? -0.052 -8.561 -17.093 1.00 76.56 159 TYR A O 1
ATOM 1288 N N . ILE A 1 160 ? 0.128 -10.763 -17.504 1.00 74.56 160 ILE A N 1
ATOM 1289 C CA . ILE A 1 160 ? 1.478 -10.882 -16.958 1.00 74.56 160 ILE A CA 1
ATOM 1290 C C . ILE A 1 160 ? 2.453 -10.402 -18.042 1.00 74.56 160 ILE A C 1
ATOM 1292 O O . ILE A 1 160 ? 2.445 -10.965 -19.142 1.00 74.56 160 ILE A O 1
ATOM 1296 N N . PRO A 1 161 ? 3.260 -9.357 -17.791 1.00 70.94 161 PRO A N 1
ATOM 1297 C CA . PRO A 1 161 ? 4.242 -8.903 -18.764 1.00 70.94 161 PRO A CA 1
ATOM 1298 C C . PRO A 1 161 ? 5.333 -9.959 -18.965 1.00 70.94 161 PRO A C 1
ATOM 1300 O O . PRO A 1 161 ? 5.594 -10.789 -18.093 1.00 70.94 161 PRO A O 1
ATOM 1303 N N . ARG A 1 162 ? 6.017 -9.901 -20.112 1.00 69.19 162 ARG A N 1
ATOM 1304 C CA . ARG A 1 162 ? 7.235 -10.689 -20.303 1.00 69.19 162 ARG A CA 1
ATOM 1305 C C . ARG A 1 162 ? 8.336 -10.131 -19.412 1.00 69.19 162 ARG A C 1
ATOM 1307 O O . ARG A 1 162 ? 8.733 -8.985 -19.584 1.00 69.19 162 ARG A O 1
ATOM 1314 N N . ILE A 1 163 ? 8.810 -10.944 -18.476 1.00 69.81 163 ILE A N 1
ATOM 1315 C CA . ILE A 1 163 ? 9.923 -10.595 -17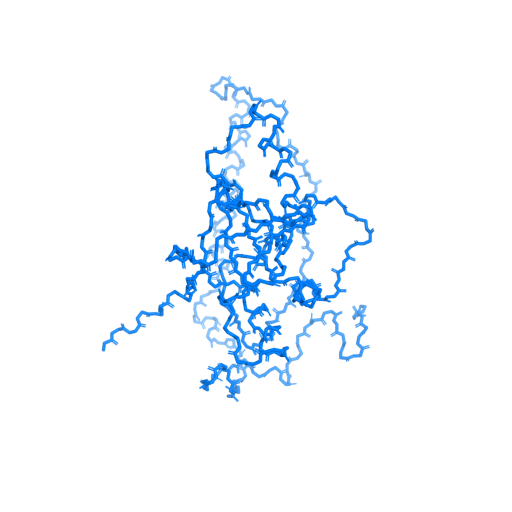.595 1.00 69.81 163 ILE A CA 1
ATOM 1316 C C . ILE A 1 163 ? 11.171 -11.266 -18.161 1.00 69.81 163 ILE A C 1
ATOM 1318 O O . ILE A 1 163 ? 11.182 -12.482 -18.338 1.00 69.81 163 ILE A O 1
ATOM 1322 N N . VAL A 1 164 ? 12.195 -10.470 -18.452 1.00 67.38 164 VAL A N 1
ATOM 1323 C CA . VAL A 1 164 ? 13.537 -10.949 -18.793 1.00 67.38 164 VAL A CA 1
ATOM 1324 C C . VAL A 1 164 ? 14.446 -10.522 -17.651 1.00 67.38 164 VAL A C 1
ATOM 1326 O O . VAL A 1 164 ? 14.453 -9.349 -17.284 1.00 67.38 164 VAL A O 1
ATOM 1329 N N . VAL A 1 165 ? 15.165 -11.476 -17.065 1.00 69.25 165 VAL A N 1
ATOM 1330 C CA . VAL A 1 165 ? 16.169 -11.204 -16.033 1.00 69.25 165 VAL A CA 1
ATOM 1331 C C . VAL A 1 165 ? 17.518 -11.175 -16.731 1.00 69.25 165 VAL A C 1
ATOM 1333 O O . VAL A 1 165 ? 17.926 -12.172 -17.319 1.00 69.25 165 VAL A O 1
ATOM 1336 N N . ILE A 1 166 ? 18.169 -10.021 -16.701 1.00 74.12 166 ILE A N 1
ATOM 1337 C CA . ILE A 1 166 ? 19.525 -9.832 -17.210 1.00 74.12 166 ILE A CA 1
ATOM 1338 C C . ILE A 1 166 ? 20.413 -9.701 -15.969 1.00 74.12 166 ILE A C 1
ATOM 1340 O O . ILE A 1 166 ? 19.992 -9.005 -15.042 1.00 74.12 166 ILE A O 1
ATOM 1344 N N . PRO A 1 167 ? 21.572 -10.380 -15.902 1.00 68.50 167 PRO A N 1
ATOM 1345 C CA . PRO A 1 167 ? 22.533 -10.155 -14.830 1.00 68.50 167 PRO A CA 1
ATOM 1346 C C . PRO A 1 167 ? 22.845 -8.666 -14.684 1.00 68.50 167 PRO A C 1
ATOM 1348 O O . PRO A 1 167 ? 22.898 -7.942 -15.684 1.00 68.50 167 PRO A O 1
ATOM 1351 N N . ASP A 1 168 ? 23.031 -8.213 -13.445 1.00 68.31 168 ASP A N 1
ATOM 1352 C CA . ASP A 1 168 ? 23.504 -6.854 -13.214 1.00 68.31 168 ASP A CA 1
ATOM 1353 C C . ASP A 1 168 ? 24.842 -6.666 -13.933 1.00 68.31 168 ASP A C 1
ATOM 1355 O O . ASP A 1 168 ? 25.645 -7.592 -14.047 1.00 68.31 168 ASP A O 1
ATOM 1359 N N . TYR A 1 169 ? 25.067 -5.464 -14.458 1.00 72.38 169 TYR A N 1
ATOM 1360 C CA . TYR A 1 169 ? 26.339 -5.143 -15.085 1.00 72.38 169 TYR A CA 1
ATOM 1361 C C . TYR A 1 169 ? 27.444 -5.199 -14.026 1.00 72.38 169 TYR A C 1
ATOM 1363 O O . TYR A 1 169 ? 27.498 -4.347 -13.135 1.00 72.38 169 TYR A O 1
ATOM 1371 N N . GLU A 1 170 ? 28.312 -6.201 -14.123 1.00 66.75 170 GLU A N 1
ATOM 1372 C CA . GLU A 1 170 ? 29.481 -6.330 -13.265 1.00 66.75 170 GLU A CA 1
ATOM 1373 C C . GLU A 1 170 ? 30.486 -5.238 -13.650 1.00 66.75 170 GLU A C 1
ATOM 1375 O O . GLU A 1 170 ? 31.100 -5.267 -14.716 1.00 66.75 170 GLU A O 1
ATOM 1380 N N . LYS A 1 171 ? 30.628 -4.220 -12.796 1.00 61.94 171 LYS A N 1
ATOM 1381 C CA . LYS A 1 171 ? 31.771 -3.310 -12.883 1.00 61.94 171 LYS A CA 1
ATOM 1382 C C . LYS A 1 171 ? 32.979 -4.029 -12.291 1.00 61.94 171 LYS A C 1
ATOM 1384 O O . LYS A 1 171 ? 32.951 -4.376 -11.116 1.00 61.94 171 LYS A O 1
ATOM 1389 N N . GLU A 1 172 ? 34.048 -4.178 -13.070 1.00 62.34 172 GLU A N 1
ATOM 1390 C CA . GLU A 1 172 ? 35.329 -4.726 -12.590 1.00 62.34 172 GLU A CA 1
ATOM 1391 C C . GLU A 1 172 ? 35.931 -3.889 -11.445 1.00 62.34 172 GLU A C 1
ATOM 1393 O O . GLU A 1 172 ? 36.663 -4.401 -10.603 1.00 62.34 172 GLU A O 1
ATOM 1398 N N . THR A 1 173 ? 35.581 -2.600 -11.370 1.00 49.22 173 THR A N 1
ATOM 1399 C CA . THR A 1 173 ? 35.959 -1.707 -10.272 1.00 49.22 173 THR A CA 1
ATOM 1400 C C . THR A 1 173 ? 34.721 -1.000 -9.726 1.00 49.22 173 THR A C 1
ATOM 1402 O O . THR A 1 173 ? 34.120 -0.151 -10.393 1.00 49.22 173 THR A O 1
ATOM 1405 N N . ILE A 1 174 ? 34.332 -1.334 -8.495 1.00 56.28 174 ILE A N 1
ATOM 1406 C CA . ILE A 1 174 ? 33.434 -0.498 -7.696 1.00 56.28 174 ILE A CA 1
ATOM 1407 C C . ILE A 1 174 ? 34.313 0.597 -7.094 1.00 56.28 174 ILE A C 1
ATOM 1409 O O . ILE A 1 174 ? 35.041 0.356 -6.137 1.00 56.28 174 ILE A O 1
ATOM 1413 N N . ILE A 1 175 ? 34.290 1.788 -7.688 1.00 58.53 175 ILE A N 1
ATOM 1414 C CA . ILE A 1 175 ? 34.837 2.974 -7.031 1.00 58.53 175 ILE A CA 1
ATOM 1415 C C . ILE A 1 175 ? 33.812 3.331 -5.952 1.00 58.53 175 ILE A C 1
ATOM 1417 O O . ILE A 1 175 ? 32.691 3.725 -6.275 1.00 58.53 175 ILE A O 1
ATOM 1421 N N . GLU A 1 176 ? 34.137 3.077 -4.685 1.00 54.75 176 GLU A N 1
ATOM 1422 C CA . GLU A 1 176 ? 33.315 3.530 -3.563 1.00 54.75 176 GLU A CA 1
ATOM 1423 C C . GLU A 1 176 ? 33.312 5.060 -3.558 1.00 54.75 176 GLU A C 1
ATOM 1425 O O . GLU A 1 176 ? 34.268 5.710 -3.135 1.00 54.75 176 GLU A O 1
ATOM 1430 N N . ASP A 1 177 ? 32.239 5.640 -4.087 1.00 51.84 177 ASP A N 1
ATOM 1431 C CA . ASP A 1 177 ? 32.076 7.082 -4.111 1.00 51.84 177 ASP A CA 1
ATOM 1432 C C . ASP A 1 177 ? 31.899 7.603 -2.675 1.00 51.84 177 ASP A C 1
ATOM 1434 O O . ASP A 1 177 ? 30.877 7.388 -2.022 1.00 51.84 177 ASP A O 1
ATOM 1438 N N . VAL A 1 178 ? 32.896 8.393 -2.266 1.00 54.69 178 VAL A N 1
ATOM 1439 C CA . VAL A 1 178 ? 32.905 9.391 -1.183 1.00 54.69 178 VAL A CA 1
ATOM 1440 C C . VAL A 1 178 ? 33.364 8.905 0.201 1.00 54.69 178 VAL A C 1
ATOM 1442 O O . VAL A 1 178 ? 32.567 8.580 1.074 1.00 54.69 178 VAL A O 1
ATOM 1445 N N . TRP A 1 179 ? 34.673 9.038 0.453 1.00 48.38 179 TRP A N 1
ATOM 1446 C CA . TRP A 1 179 ? 35.261 9.057 1.805 1.00 48.38 179 TRP A CA 1
ATOM 1447 C C . TRP A 1 179 ? 35.583 10.477 2.319 1.00 48.38 179 TRP A C 1
ATOM 1449 O O . TRP A 1 179 ? 35.909 10.648 3.492 1.00 48.38 179 TRP A O 1
ATOM 1459 N N . LYS A 1 180 ? 35.485 11.519 1.476 1.00 49.78 180 LYS A N 1
ATOM 1460 C CA . LYS A 1 180 ? 35.833 12.898 1.856 1.00 49.78 180 LYS A CA 1
ATOM 1461 C C . LYS A 1 180 ? 35.074 13.928 1.017 1.00 49.78 180 LYS A C 1
ATOM 1463 O O . LYS A 1 180 ? 35.018 13.813 -0.204 1.00 49.78 180 LYS A O 1
ATOM 1468 N N . VAL A 1 181 ? 34.502 14.939 1.672 1.00 53.22 181 VAL A N 1
ATOM 1469 C CA . VAL A 1 181 ? 33.923 16.124 1.019 1.00 53.22 181 VAL A CA 1
ATOM 1470 C C . VAL A 1 181 ? 34.943 17.254 1.140 1.00 53.22 181 VAL A C 1
ATOM 1472 O O . VAL A 1 181 ? 35.101 17.824 2.216 1.00 53.22 181 VAL A O 1
ATOM 1475 N N . GLU A 1 182 ? 35.649 17.568 0.054 1.00 60.00 182 GLU A N 1
ATOM 1476 C CA . GLU A 1 182 ? 36.559 18.720 -0.030 1.00 60.00 182 GLU A CA 1
ATOM 1477 C C . GLU A 1 182 ? 36.046 19.754 -1.033 1.00 60.00 182 GLU A C 1
ATOM 1479 O O . GLU A 1 182 ? 35.214 19.463 -1.899 1.00 60.00 182 GLU A O 1
ATOM 1484 N N . LYS A 1 183 ? 36.530 20.997 -0.918 1.00 61.12 183 LYS A N 1
ATOM 1485 C CA . LYS A 1 183 ? 36.254 22.028 -1.920 1.00 61.12 183 LYS A CA 1
ATOM 1486 C C . LYS A 1 183 ? 36.963 21.650 -3.221 1.00 61.12 183 LYS A C 1
ATOM 1488 O O . LYS A 1 183 ? 38.129 21.957 -3.423 1.00 61.12 183 LYS A O 1
ATOM 1493 N N . CYS A 1 184 ? 36.203 21.055 -4.133 1.00 53.22 184 CYS A N 1
ATOM 1494 C CA . CYS A 1 184 ? 36.640 20.594 -5.454 1.00 53.22 184 CYS A CA 1
ATOM 1495 C C . CYS A 1 184 ? 37.298 21.685 -6.336 1.00 53.22 184 CYS A C 1
ATOM 1497 O O . CYS A 1 184 ? 37.864 21.379 -7.377 1.00 53.22 184 CYS A O 1
ATOM 1499 N N . ALA A 1 185 ? 37.227 22.964 -5.950 1.00 62.22 185 ALA A N 1
ATOM 1500 C CA . ALA A 1 185 ? 37.809 24.078 -6.696 1.00 62.22 185 ALA A CA 1
ATOM 1501 C C . ALA A 1 185 ? 39.351 24.096 -6.694 1.00 62.22 185 ALA A C 1
ATOM 1503 O O . ALA A 1 185 ? 39.932 24.674 -7.608 1.00 62.22 185 ALA A O 1
ATOM 1504 N N . GLU A 1 186 ? 40.001 23.467 -5.710 1.00 67.50 186 GLU A N 1
ATOM 1505 C CA . GLU A 1 186 ? 41.456 23.576 -5.497 1.00 67.50 186 GLU A CA 1
ATOM 1506 C C . GLU A 1 186 ? 42.241 22.310 -5.899 1.00 67.50 186 GLU A C 1
ATOM 1508 O O . GLU A 1 186 ? 43.462 22.369 -6.023 1.00 67.50 186 GLU A O 1
ATOM 1513 N N . ASP A 1 187 ? 41.562 21.187 -6.167 1.00 74.50 187 ASP A N 1
ATOM 1514 C CA . ASP A 1 187 ? 42.187 19.912 -6.552 1.00 74.50 187 ASP A CA 1
ATOM 1515 C C . ASP A 1 187 ? 42.081 19.663 -8.069 1.00 74.50 187 ASP A C 1
ATOM 1517 O O . ASP A 1 187 ? 41.052 19.227 -8.597 1.00 74.50 187 ASP A O 1
ATOM 1521 N N . LEU A 1 188 ? 43.174 19.951 -8.780 1.00 79.19 188 LEU A N 1
ATOM 1522 C CA . LEU A 1 188 ? 43.283 19.793 -10.233 1.00 79.19 188 LEU A CA 1
ATOM 1523 C C . LEU A 1 188 ? 43.212 18.326 -10.695 1.00 79.19 188 LEU A C 1
ATOM 1525 O O . LEU A 1 188 ? 42.700 18.062 -11.787 1.00 79.19 188 LEU A O 1
ATOM 1529 N N . GLU A 1 189 ? 43.694 17.369 -9.896 1.00 79.50 189 GLU A N 1
ATOM 1530 C CA . GLU A 1 189 ? 43.645 15.947 -10.261 1.00 79.50 189 GLU A CA 1
ATOM 1531 C C . GLU A 1 189 ? 42.221 15.405 -10.142 1.00 79.50 189 GLU A C 1
ATOM 1533 O O . GLU A 1 189 ? 41.721 14.745 -11.060 1.00 79.50 189 GLU A O 1
ATOM 1538 N N . GLN A 1 190 ? 41.522 15.760 -9.063 1.00 70.44 190 GLN A N 1
ATOM 1539 C CA . GLN A 1 190 ? 40.127 15.374 -8.871 1.00 70.44 190 GLN A CA 1
ATOM 1540 C C . GLN A 1 190 ? 39.209 16.019 -9.918 1.00 70.44 190 GLN A C 1
ATOM 1542 O O . GLN A 1 190 ? 38.303 15.360 -10.438 1.00 70.44 190 GLN A O 1
ATOM 1547 N N . GLN A 1 191 ? 39.466 17.275 -10.302 1.00 73.62 191 GLN A N 1
ATOM 1548 C CA . GLN A 1 191 ? 38.757 17.912 -11.416 1.00 73.62 191 GLN A CA 1
ATOM 1549 C C . GLN A 1 191 ? 38.940 17.131 -12.719 1.00 73.62 191 GLN A C 1
ATOM 1551 O O . GLN A 1 191 ? 37.951 16.868 -13.408 1.00 73.62 191 GLN A O 1
ATOM 1556 N N . LYS A 1 192 ? 40.172 16.718 -13.043 1.00 83.75 192 LYS A N 1
ATOM 1557 C CA . LYS A 1 192 ? 40.465 15.931 -14.248 1.00 83.75 192 LYS A CA 1
ATOM 1558 C C . LYS A 1 192 ? 39.709 14.599 -14.252 1.00 83.75 192 LYS A C 1
ATOM 1560 O O . LYS A 1 192 ? 39.034 14.301 -15.234 1.00 83.75 192 LYS A O 1
ATOM 1565 N N . LEU A 1 193 ? 39.712 13.869 -13.134 1.00 78.38 193 LEU A N 1
ATOM 1566 C CA . LEU A 1 193 ? 38.944 12.626 -12.973 1.00 78.38 193 LEU A CA 1
ATOM 1567 C C . LEU A 1 193 ? 37.437 12.835 -13.198 1.00 78.38 193 LEU A C 1
ATOM 1569 O O . LEU A 1 193 ? 36.802 12.070 -13.925 1.00 78.38 193 LEU A O 1
ATOM 1573 N N . ILE A 1 194 ? 36.857 13.900 -12.633 1.00 75.75 194 ILE A N 1
ATOM 1574 C CA . ILE A 1 194 ? 35.436 14.239 -12.824 1.00 75.75 194 ILE A CA 1
ATOM 1575 C C . ILE A 1 194 ? 35.138 14.583 -14.290 1.00 75.75 194 ILE A C 1
ATOM 1577 O O . ILE A 1 194 ? 34.078 14.216 -14.806 1.00 75.75 194 ILE A O 1
ATOM 1581 N N . PHE A 1 195 ? 36.029 15.310 -14.968 1.00 82.56 195 PHE A N 1
ATOM 1582 C CA . PHE A 1 195 ? 35.864 15.645 -16.384 1.00 82.56 195 PHE A CA 1
ATOM 1583 C C . PHE A 1 195 ? 35.956 14.412 -17.284 1.00 82.56 195 PHE A C 1
ATOM 1585 O O . PHE A 1 195 ? 35.130 14.274 -18.193 1.00 82.56 195 PHE A O 1
ATOM 1592 N N . ASP A 1 196 ? 36.884 13.500 -17.006 1.00 83.31 196 ASP A N 1
ATOM 1593 C CA . ASP A 1 196 ? 37.018 12.235 -17.729 1.00 83.31 196 ASP A CA 1
ATOM 1594 C C . ASP A 1 196 ? 35.765 11.366 -17.541 1.00 83.31 196 ASP A C 1
ATOM 1596 O O . ASP A 1 196 ? 35.194 10.880 -18.521 1.00 83.31 196 ASP A O 1
ATOM 1600 N N . GLU A 1 197 ? 35.248 11.251 -16.312 1.00 77.31 197 GLU A N 1
ATOM 1601 C CA . GLU A 1 197 ? 34.020 10.495 -16.025 1.00 77.31 197 GLU A CA 1
ATOM 1602 C C . GLU A 1 197 ? 32.786 11.128 -16.688 1.00 77.31 197 GLU A C 1
ATOM 1604 O O . GLU A 1 197 ? 31.982 10.437 -17.319 1.00 77.31 197 GLU A O 1
ATOM 1609 N N . LYS A 1 198 ? 32.657 12.462 -16.652 1.00 79.94 198 LYS A N 1
ATOM 1610 C CA . LYS A 1 198 ? 31.601 13.183 -17.388 1.00 79.94 198 LYS A CA 1
ATOM 1611 C C . LYS A 1 198 ? 31.699 12.958 -18.896 1.00 79.94 198 LYS A C 1
ATOM 1613 O O . LYS A 1 198 ? 30.665 12.893 -19.563 1.00 79.94 198 LYS A O 1
ATOM 1618 N N . THR A 1 199 ? 32.909 12.856 -19.441 1.00 87.88 199 THR A N 1
ATOM 1619 C CA . THR A 1 199 ? 33.138 12.600 -20.870 1.00 87.88 199 THR A CA 1
ATOM 1620 C C . THR A 1 199 ? 32.702 11.186 -21.236 1.00 87.88 199 THR A C 1
ATOM 1622 O O . THR A 1 199 ? 31.851 11.037 -22.114 1.00 87.88 199 THR A O 1
ATOM 1625 N N . LYS A 1 200 ? 33.136 10.170 -20.477 1.00 84.25 200 LYS A N 1
ATOM 1626 C CA . LYS A 1 200 ? 32.666 8.779 -20.626 1.00 84.25 200 LYS A CA 1
ATOM 1627 C C . LYS A 1 200 ? 31.145 8.679 -20.527 1.00 84.25 200 LYS A C 1
ATOM 1629 O O . LYS A 1 200 ? 30.498 8.020 -21.340 1.00 84.25 200 LYS A O 1
ATOM 1634 N N . GLN A 1 201 ? 30.544 9.381 -19.566 1.00 76.25 201 GLN A N 1
ATOM 1635 C CA . GLN A 1 201 ? 29.097 9.391 -19.383 1.00 76.25 201 GLN A CA 1
ATOM 1636 C C . GLN A 1 201 ? 28.370 10.012 -20.591 1.00 76.25 201 GLN A C 1
ATOM 1638 O O . GLN A 1 201 ? 27.347 9.485 -21.037 1.00 76.25 201 GLN A O 1
ATOM 1643 N N . ARG A 1 202 ? 28.894 11.108 -21.160 1.00 83.12 202 ARG A N 1
ATOM 1644 C CA . ARG A 1 202 ? 28.353 11.731 -22.382 1.00 83.12 202 ARG A CA 1
ATOM 1645 C C . ARG A 1 202 ? 28.451 10.802 -23.587 1.00 83.12 202 ARG A C 1
ATOM 1647 O O . ARG A 1 202 ? 27.469 10.676 -24.318 1.00 83.12 202 ARG A O 1
ATOM 1654 N N . GLU A 1 203 ? 29.592 10.148 -23.780 1.00 87.50 203 GLU A N 1
ATOM 1655 C CA . GLU A 1 203 ? 29.799 9.173 -24.856 1.00 87.50 203 GLU A CA 1
ATOM 1656 C C . GLU A 1 203 ? 28.837 7.993 -24.731 1.00 87.50 203 GLU A C 1
ATOM 1658 O O . GLU A 1 203 ? 28.149 7.661 -25.696 1.00 87.50 203 GLU A O 1
ATOM 1663 N N . TYR A 1 204 ? 28.679 7.441 -23.524 1.00 80.25 204 TYR A N 1
ATOM 1664 C CA . TYR A 1 204 ? 27.689 6.403 -23.239 1.00 80.25 204 TYR A CA 1
ATOM 1665 C C . TYR A 1 204 ? 26.267 6.851 -23.604 1.00 80.25 204 TYR A C 1
ATOM 1667 O O . TYR A 1 204 ? 25.538 6.124 -24.282 1.00 80.25 204 TYR A O 1
ATOM 1675 N N . PHE A 1 205 ? 25.846 8.055 -23.197 1.00 79.00 205 PHE A N 1
ATOM 1676 C CA . PHE A 1 205 ? 24.509 8.559 -23.527 1.00 79.00 205 PHE A CA 1
ATOM 1677 C C . PHE A 1 205 ? 24.324 8.830 -25.024 1.00 79.00 205 PHE A C 1
ATOM 1679 O O . PHE A 1 205 ? 23.221 8.625 -25.540 1.00 79.00 205 PHE A O 1
ATOM 1686 N N . LYS A 1 206 ? 25.382 9.250 -25.727 1.00 90.38 206 LYS A N 1
ATOM 1687 C CA . LYS A 1 206 ? 25.380 9.417 -27.184 1.00 90.38 206 LYS A CA 1
ATOM 1688 C C . LYS A 1 206 ? 25.214 8.066 -27.881 1.00 90.38 206 LYS A C 1
ATOM 1690 O O . LYS A 1 206 ? 24.247 7.901 -28.622 1.00 90.38 206 LYS A O 1
ATOM 1695 N N . ALA A 1 207 ? 26.045 7.081 -27.543 1.00 86.00 207 ALA A N 1
ATOM 1696 C CA . ALA A 1 207 ? 25.949 5.720 -28.067 1.00 86.00 207 ALA A CA 1
ATOM 1697 C C . ALA A 1 207 ? 24.580 5.092 -27.764 1.00 86.00 207 ALA A C 1
ATOM 1699 O O . ALA A 1 207 ? 23.937 4.533 -28.644 1.00 86.00 207 ALA A O 1
ATOM 1700 N N . LYS A 1 208 ? 24.054 5.260 -26.544 1.00 83.06 208 LYS A N 1
ATOM 1701 C CA . LYS A 1 208 ? 22.709 4.793 -26.166 1.00 83.06 208 LYS A CA 1
ATOM 1702 C C . LYS A 1 208 ? 21.602 5.426 -27.012 1.00 83.06 208 LYS A C 1
ATOM 1704 O O . LYS A 1 208 ? 20.593 4.776 -27.282 1.00 83.06 208 LYS A O 1
ATOM 1709 N N . LYS A 1 209 ? 21.751 6.696 -27.395 1.00 84.88 209 LYS A N 1
ATOM 1710 C CA . LYS A 1 209 ? 20.798 7.395 -28.266 1.00 84.88 209 LYS A CA 1
ATOM 1711 C C . LYS A 1 209 ? 20.884 6.884 -29.705 1.00 84.88 209 LYS A C 1
ATOM 1713 O O . LYS A 1 209 ? 19.840 6.732 -30.329 1.00 84.88 209 LYS A O 1
ATOM 1718 N N . GLU A 1 210 ? 22.088 6.603 -30.193 1.00 84.31 210 GLU A N 1
ATOM 1719 C CA . GLU A 1 210 ? 22.352 6.064 -31.536 1.00 84.31 210 GLU A CA 1
ATOM 1720 C C . GLU A 1 210 ? 21.906 4.601 -31.677 1.00 84.31 210 GLU A C 1
ATOM 1722 O O . GLU A 1 210 ? 21.296 4.234 -32.675 1.00 84.31 210 GLU A O 1
ATOM 1727 N N . LEU A 1 211 ? 22.117 3.782 -30.643 1.00 81.06 211 LEU A N 1
ATOM 1728 C CA . LEU A 1 211 ? 21.695 2.377 -30.579 1.00 81.06 211 LEU A CA 1
ATOM 1729 C C . LEU A 1 211 ? 20.198 2.203 -30.295 1.00 81.06 211 LEU A C 1
ATOM 1731 O O . LEU A 1 211 ? 19.693 1.079 -30.292 1.00 81.06 211 LEU A O 1
ATOM 1735 N N . LYS A 1 212 ? 19.467 3.289 -30.015 1.00 80.31 212 LYS A N 1
ATOM 1736 C CA . LYS A 1 212 ? 18.030 3.212 -29.766 1.00 80.31 212 LYS A CA 1
ATOM 1737 C C . LYS A 1 212 ? 17.324 2.862 -31.082 1.00 80.31 212 LYS A C 1
ATOM 1739 O O . LYS A 1 212 ? 17.366 3.671 -32.008 1.00 80.31 212 LYS A O 1
ATOM 1744 N N . PRO A 1 213 ? 16.626 1.716 -31.173 1.00 81.56 213 PRO A N 1
ATOM 1745 C CA . PRO A 1 213 ? 15.939 1.341 -32.400 1.00 81.56 213 PRO A CA 1
ATOM 1746 C C . PRO A 1 213 ? 14.898 2.400 -32.783 1.00 81.56 213 PRO A C 1
ATOM 1748 O O . PRO A 1 213 ? 14.162 2.918 -31.933 1.00 81.56 213 PRO A O 1
ATOM 1751 N N . SER A 1 214 ? 14.847 2.716 -34.075 1.00 83.94 214 SER A N 1
ATOM 1752 C CA . SER A 1 214 ? 13.858 3.627 -34.658 1.00 83.94 214 SER A CA 1
ATOM 1753 C C . SER A 1 214 ? 12.437 3.078 -34.492 1.00 83.94 214 SER A C 1
ATOM 1755 O O . SER A 1 214 ? 12.230 1.869 -34.345 1.00 83.94 214 SER A O 1
ATOM 1757 N N . LYS A 1 215 ? 11.424 3.954 -34.526 1.00 84.00 215 LYS A N 1
ATOM 1758 C CA . LYS A 1 215 ? 10.020 3.512 -34.444 1.00 84.00 215 LYS A CA 1
ATOM 1759 C C . LYS A 1 215 ? 9.699 2.549 -35.583 1.00 84.00 215 LYS A C 1
ATOM 1761 O O . LYS A 1 215 ? 9.031 1.546 -35.365 1.00 84.00 215 LYS A O 1
ATOM 1766 N N . GLU A 1 216 ? 10.225 2.822 -36.766 1.00 86.12 216 GLU A N 1
ATOM 1767 C CA . GLU A 1 216 ? 10.064 2.029 -37.977 1.00 86.12 216 GLU A CA 1
ATOM 1768 C C . GLU A 1 216 ? 10.645 0.623 -37.788 1.00 86.12 216 GLU A C 1
ATOM 1770 O O . GLU A 1 216 ? 9.985 -0.360 -38.121 1.00 86.12 216 GLU A O 1
ATOM 1775 N N . GLN A 1 217 ? 11.835 0.501 -37.187 1.00 82.19 217 GLN A N 1
ATOM 1776 C CA . GLN A 1 217 ? 12.413 -0.800 -36.824 1.00 82.19 217 GLN A CA 1
ATOM 1777 C C . GLN A 1 217 ? 11.548 -1.538 -35.799 1.00 82.19 217 GLN A C 1
ATOM 1779 O O . GLN A 1 217 ? 11.296 -2.727 -35.968 1.00 82.19 217 GLN A O 1
ATOM 1784 N N . LEU A 1 218 ? 11.034 -0.844 -34.780 1.00 79.88 218 LEU A N 1
ATOM 1785 C CA . LEU A 1 218 ? 10.140 -1.444 -33.783 1.00 79.88 218 LEU A CA 1
ATOM 1786 C C . LEU A 1 218 ? 8.798 -1.894 -34.382 1.00 79.88 218 LEU A C 1
ATOM 1788 O O . LEU A 1 218 ? 8.211 -2.861 -33.909 1.00 79.88 218 LEU A O 1
ATOM 1792 N N . HIS A 1 219 ? 8.302 -1.211 -35.416 1.00 81.81 219 HIS A N 1
ATOM 1793 C CA . HIS A 1 219 ? 7.076 -1.584 -36.125 1.00 81.81 219 HIS A CA 1
ATOM 1794 C C . HIS A 1 219 ? 7.238 -2.828 -37.004 1.00 81.81 219 HIS A C 1
ATOM 1796 O O . HIS A 1 219 ? 6.250 -3.523 -37.224 1.00 81.81 219 HIS A O 1
ATOM 1802 N N . LYS A 1 220 ? 8.460 -3.114 -37.471 1.00 85.38 220 LYS A N 1
ATOM 1803 C CA . LYS A 1 220 ? 8.791 -4.336 -38.221 1.00 85.38 220 LYS A CA 1
ATOM 1804 C C . LYS A 1 220 ? 8.902 -5.574 -37.331 1.00 85.38 220 LYS A C 1
ATOM 1806 O O . LYS A 1 220 ? 8.874 -6.683 -37.851 1.00 85.38 220 LYS A O 1
ATOM 1811 N N . LEU A 1 221 ? 9.056 -5.398 -36.016 1.00 79.38 221 LEU A N 1
ATOM 1812 C CA . LEU A 1 221 ? 9.097 -6.521 -35.086 1.00 79.38 221 LEU A CA 1
ATOM 1813 C C . LEU A 1 221 ? 7.733 -7.208 -35.041 1.00 79.38 221 LEU A C 1
ATOM 1815 O O . LEU A 1 221 ? 6.695 -6.552 -34.914 1.00 79.38 221 LEU A O 1
ATOM 1819 N N . GLU A 1 222 ? 7.757 -8.536 -35.107 1.00 76.31 222 GLU A N 1
ATOM 1820 C CA . GLU A 1 222 ? 6.562 -9.357 -34.988 1.00 76.31 222 GLU A CA 1
ATOM 1821 C C . GLU A 1 222 ? 5.870 -9.073 -33.650 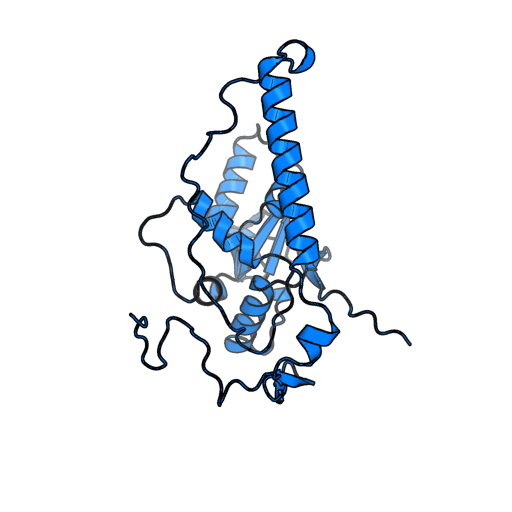1.00 76.31 222 GLU A C 1
ATOM 1823 O O . GLU A 1 222 ? 6.466 -9.142 -32.568 1.00 76.31 222 GLU A O 1
ATOM 1828 N N . ARG A 1 223 ? 4.599 -8.678 -33.728 1.00 73.50 223 ARG A N 1
ATOM 1829 C CA . ARG A 1 223 ? 3.796 -8.373 -32.548 1.00 73.50 223 ARG A CA 1
ATOM 1830 C C . ARG A 1 223 ? 3.065 -9.622 -32.110 1.00 73.50 223 ARG A C 1
ATOM 1832 O O . ARG A 1 223 ? 2.491 -10.336 -32.922 1.00 73.50 223 ARG A O 1
ATOM 1839 N N . ILE A 1 224 ? 3.016 -9.817 -30.799 1.00 75.44 224 ILE A N 1
ATOM 1840 C CA . ILE A 1 224 ? 2.179 -10.850 -30.196 1.00 75.44 224 ILE A CA 1
ATOM 1841 C C . ILE A 1 224 ? 0.725 -10.559 -30.604 1.00 75.44 224 ILE A C 1
ATOM 1843 O O . ILE A 1 224 ? 0.295 -9.405 -30.462 1.00 75.44 224 ILE A O 1
ATOM 1847 N N . PRO A 1 225 ? -0.032 -11.558 -31.091 1.00 83.19 225 PRO A N 1
ATOM 1848 C CA . PRO A 1 225 ? -1.444 -11.372 -31.390 1.00 83.19 225 PRO A CA 1
ATOM 1849 C C . PRO A 1 225 ? -2.179 -10.921 -30.129 1.00 83.19 225 PRO A C 1
ATOM 1851 O O . PRO A 1 225 ? -1.811 -11.291 -29.014 1.00 83.19 225 PRO A O 1
ATOM 1854 N N . ASN A 1 226 ? -3.223 -10.115 -30.288 1.00 86.25 226 ASN A N 1
ATOM 1855 C CA . ASN A 1 226 ? -4.056 -9.714 -29.164 1.00 86.25 226 ASN A CA 1
ATOM 1856 C C . ASN A 1 226 ? -5.267 -10.638 -29.041 1.00 86.25 226 ASN A C 1
ATOM 1858 O O . ASN A 1 226 ? -5.848 -11.054 -30.040 1.00 86.25 226 ASN A O 1
ATOM 1862 N N . LYS A 1 227 ? -5.699 -10.874 -27.804 1.00 87.06 227 LYS A N 1
ATOM 1863 C CA . LYS A 1 227 ? -7.025 -11.401 -27.487 1.00 87.06 227 LYS A CA 1
ATOM 1864 C C . LYS A 1 227 ? -7.841 -10.367 -26.737 1.00 87.06 227 LYS A C 1
ATOM 1866 O O . LYS A 1 227 ? -7.314 -9.457 -26.095 1.00 87.06 227 LYS A O 1
ATOM 1871 N N . THR A 1 228 ? -9.143 -10.573 -26.757 1.00 90.88 228 THR A N 1
ATOM 1872 C CA . THR A 1 228 ? -10.092 -9.755 -26.020 1.00 90.88 228 THR A CA 1
ATOM 1873 C C . THR A 1 228 ? -10.468 -10.454 -24.720 1.00 90.88 228 THR A C 1
ATOM 1875 O O . THR A 1 228 ? -10.814 -11.633 -24.736 1.00 90.88 228 THR A O 1
ATOM 1878 N N . ILE A 1 229 ? -10.395 -9.744 -23.592 1.00 85.62 229 ILE A N 1
ATOM 1879 C CA . ILE A 1 229 ? -10.802 -10.262 -22.279 1.00 85.62 229 ILE A CA 1
ATOM 1880 C C . ILE A 1 229 ? -11.748 -9.289 -21.559 1.00 85.62 229 ILE A C 1
ATOM 1882 O O . ILE A 1 229 ? -11.607 -8.070 -21.717 1.00 85.62 229 ILE A O 1
ATOM 1886 N N . PRO A 1 230 ? -12.683 -9.793 -20.735 1.00 85.38 230 PRO A N 1
ATOM 1887 C CA . PRO A 1 230 ? -13.390 -8.966 -19.768 1.00 85.38 230 PRO A CA 1
ATOM 1888 C C . PRO A 1 230 ? -12.440 -8.576 -18.624 1.00 85.38 230 PRO A C 1
ATOM 1890 O O . PRO A 1 230 ? -11.746 -9.413 -18.050 1.00 85.38 230 PRO A O 1
ATOM 1893 N N . TRP A 1 231 ? -12.396 -7.290 -18.283 1.00 76.50 231 TRP A N 1
ATOM 1894 C CA . TRP A 1 231 ? -11.586 -6.740 -17.201 1.00 76.50 231 TRP A CA 1
ATOM 1895 C C . TRP A 1 231 ? -12.275 -5.539 -16.553 1.00 76.50 231 TRP A C 1
ATOM 1897 O O . TRP A 1 231 ? -12.493 -4.515 -17.203 1.00 76.50 231 TRP A O 1
ATOM 1907 N N . ASN A 1 232 ? -12.571 -5.636 -15.254 1.00 69.50 232 ASN A N 1
ATOM 1908 C CA . ASN A 1 232 ? -13.240 -4.586 -14.476 1.00 69.50 232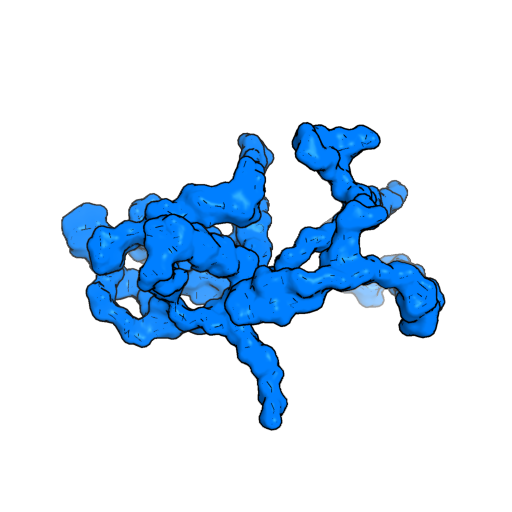 ASN A CA 1
ATOM 1909 C C . ASN A 1 232 ? -14.528 -4.067 -15.151 1.00 69.50 232 ASN A C 1
ATOM 1911 O O . ASN A 1 232 ? -14.710 -2.860 -15.304 1.00 69.50 232 ASN A O 1
ATOM 1915 N N . GLY A 1 233 ? -15.386 -4.982 -15.618 1.00 73.62 233 GLY A N 1
ATOM 1916 C CA . GLY A 1 233 ? -16.653 -4.644 -16.282 1.00 73.62 233 GLY A CA 1
ATOM 1917 C C . GLY A 1 233 ? -16.509 -4.035 -17.682 1.00 73.62 233 GLY A C 1
ATOM 1918 O O . GLY A 1 233 ? -17.489 -3.561 -18.245 1.00 73.62 233 GLY A O 1
ATOM 1919 N N . ARG A 1 234 ? -15.298 -4.023 -18.255 1.00 80.44 234 ARG A N 1
ATOM 1920 C CA . ARG A 1 234 ? -15.029 -3.538 -19.615 1.00 80.44 234 ARG A CA 1
ATOM 1921 C C . ARG A 1 234 ? -14.318 -4.594 -20.441 1.00 80.44 234 ARG A C 1
ATOM 1923 O O . ARG A 1 234 ? -13.565 -5.408 -19.918 1.00 80.44 234 ARG A O 1
ATOM 1930 N N . THR A 1 235 ? -14.489 -4.519 -21.748 1.00 86.50 235 THR A N 1
ATOM 1931 C CA . THR A 1 235 ? -13.759 -5.351 -22.702 1.00 86.50 235 THR A CA 1
ATOM 1932 C C . THR A 1 235 ? -12.405 -4.708 -23.016 1.00 86.50 235 THR A C 1
ATOM 1934 O O . THR A 1 235 ? -12.347 -3.527 -23.359 1.00 86.50 235 THR A O 1
ATOM 1937 N N . LYS A 1 236 ? -11.298 -5.451 -22.877 1.00 85.38 236 LYS A N 1
ATOM 1938 C CA . LYS A 1 236 ? -9.935 -4.975 -23.179 1.00 85.38 236 LYS A CA 1
ATOM 1939 C C . LYS A 1 236 ? -9.215 -5.892 -24.166 1.00 85.38 236 LYS A C 1
ATOM 1941 O O . LYS A 1 236 ? -9.252 -7.109 -24.017 1.00 85.38 236 LYS A O 1
ATOM 1946 N N . SER A 1 237 ? -8.498 -5.282 -25.113 1.00 87.81 237 SER A N 1
ATOM 1947 C CA . SER A 1 237 ? -7.524 -5.958 -25.979 1.00 87.81 237 SER A CA 1
ATOM 1948 C C . SER A 1 237 ? -6.195 -6.105 -25.238 1.00 87.81 237 SER A C 1
ATOM 1950 O O . SER A 1 237 ? -5.638 -5.111 -24.768 1.00 87.81 237 SER A O 1
ATOM 1952 N N . VAL A 1 238 ? -5.692 -7.331 -25.122 1.00 84.06 238 VAL A N 1
ATOM 1953 C CA . VAL A 1 238 ? -4.461 -7.673 -24.394 1.00 84.06 238 VAL A CA 1
ATOM 1954 C C . VAL A 1 238 ? -3.603 -8.631 -25.219 1.00 84.06 238 VAL A C 1
ATOM 1956 O O . VAL A 1 238 ? -4.170 -9.404 -25.988 1.00 84.06 238 VAL A O 1
ATOM 1959 N N . PRO A 1 239 ? -2.271 -8.653 -25.042 1.00 82.81 239 PRO A N 1
ATOM 1960 C CA . PRO A 1 239 ? -1.427 -9.643 -25.707 1.00 82.81 239 PRO A CA 1
ATOM 1961 C C . PRO A 1 239 ? -1.867 -11.076 -25.364 1.00 82.81 239 PRO A C 1
ATOM 1963 O O . PRO A 1 239 ? -2.141 -11.373 -24.197 1.00 82.81 239 PRO A O 1
ATOM 1966 N N . ASP A 1 240 ? -1.920 -11.967 -26.357 1.00 81.62 240 ASP A N 1
ATOM 1967 C CA . ASP A 1 240 ? -2.190 -13.395 -26.184 1.00 81.62 240 ASP A CA 1
ATOM 1968 C C . ASP A 1 240 ? -0.891 -14.214 -26.270 1.00 81.62 240 ASP A C 1
ATOM 1970 O O . ASP A 1 240 ? -0.422 -14.548 -27.357 1.00 81.62 240 ASP A O 1
ATOM 1974 N N . PRO A 1 241 ? -0.270 -14.563 -25.130 1.00 68.75 241 PRO A N 1
ATOM 1975 C CA . PRO A 1 241 ? 1.002 -15.274 -25.119 1.00 68.75 241 PRO A CA 1
ATOM 1976 C C . PRO A 1 241 ? 0.857 -16.791 -25.336 1.00 68.75 241 PRO A C 1
ATOM 1978 O O . PRO A 1 241 ? 1.816 -17.508 -25.070 1.00 68.75 241 PRO A O 1
ATOM 1981 N N . LYS A 1 242 ? -0.310 -17.309 -25.764 1.00 69.12 242 LYS A N 1
ATOM 1982 C CA . LYS A 1 242 ? -0.567 -18.762 -25.900 1.00 69.12 242 LYS A CA 1
ATOM 1983 C C . LYS A 1 242 ? 0.543 -19.494 -26.654 1.00 69.12 242 LYS A C 1
ATOM 1985 O O . LYS A 1 242 ? 1.054 -20.488 -26.144 1.00 69.12 242 LYS A O 1
ATOM 1990 N N . ASP A 1 243 ? 0.951 -18.933 -27.788 1.00 61.28 243 ASP A N 1
ATOM 1991 C CA . ASP A 1 243 ? 1.954 -19.533 -28.677 1.00 61.28 243 ASP A CA 1
ATOM 1992 C C . ASP A 1 243 ? 3.367 -18.997 -28.434 1.00 61.28 243 ASP A C 1
ATOM 1994 O O . ASP A 1 243 ? 4.329 -19.421 -29.066 1.00 61.28 243 ASP A O 1
ATOM 1998 N N . HIS A 1 244 ? 3.520 -18.067 -27.490 1.00 57.97 244 HIS A N 1
ATOM 1999 C CA . HIS A 1 244 ? 4.784 -17.396 -27.254 1.00 57.97 244 HIS A CA 1
ATOM 2000 C C . HIS A 1 244 ? 5.160 -17.457 -25.774 1.00 57.97 244 HIS A C 1
ATOM 2002 O O . HIS A 1 244 ? 4.694 -16.662 -24.950 1.00 57.97 244 HIS A O 1
ATOM 2008 N N . LYS A 1 245 ? 6.053 -18.391 -25.436 1.00 51.34 245 LYS A N 1
ATOM 2009 C CA . LYS A 1 245 ? 6.584 -18.518 -24.079 1.00 51.34 245 LYS A CA 1
ATOM 2010 C C . LYS A 1 245 ? 7.329 -17.247 -23.687 1.00 51.34 245 LYS A C 1
ATOM 2012 O O . LYS A 1 245 ? 8.244 -16.785 -24.363 1.00 51.34 245 LYS A O 1
ATOM 2017 N N . THR A 1 246 ? 6.968 -16.704 -22.539 1.00 46.59 246 THR A N 1
ATOM 2018 C CA . THR A 1 246 ? 7.912 -15.943 -21.735 1.00 46.59 246 THR A CA 1
ATOM 2019 C C . THR A 1 246 ? 9.030 -16.887 -21.292 1.00 46.59 246 THR A C 1
ATOM 2021 O O . THR A 1 246 ? 8.766 -18.022 -20.912 1.00 46.59 246 THR A O 1
ATOM 2024 N N . PHE A 1 247 ? 10.282 -16.432 -21.301 1.00 41.72 247 PHE A N 1
ATOM 2025 C CA . PHE A 1 247 ? 11.325 -17.014 -20.450 1.00 41.72 247 PHE A CA 1
ATOM 2026 C C . PHE A 1 247 ? 11.054 -16.571 -19.001 1.00 41.72 247 PHE A C 1
ATOM 2028 O O . PHE A 1 247 ? 11.880 -15.964 -18.333 1.00 41.72 247 PHE A O 1
ATOM 2035 N N . ASN A 1 248 ? 9.841 -16.794 -18.496 1.00 43.91 248 ASN A N 1
ATOM 2036 C CA . ASN A 1 248 ? 9.641 -16.764 -17.061 1.00 43.91 248 ASN A CA 1
ATOM 2037 C C . ASN A 1 248 ? 10.426 -17.961 -16.536 1.00 43.91 248 ASN A C 1
ATOM 2039 O O . ASN A 1 248 ? 10.191 -19.091 -16.958 1.00 43.91 248 ASN A O 1
ATOM 2043 N N . GLY A 1 249 ? 11.352 -17.715 -15.609 1.00 40.47 249 GLY A N 1
ATOM 2044 C CA . GLY A 1 249 ? 12.112 -18.757 -14.913 1.00 40.47 249 GLY A CA 1
ATOM 2045 C C . GLY A 1 249 ? 11.246 -19.702 -14.069 1.00 40.47 249 GLY A C 1
ATOM 2046 O O . GLY A 1 249 ? 11.752 -20.310 -13.137 1.00 40.47 249 GLY A O 1
ATOM 2047 N N . TRP A 1 250 ? 9.951 -19.815 -14.367 1.00 39.53 250 TRP A N 1
ATOM 2048 C CA . TRP A 1 250 ? 8.946 -20.615 -13.694 1.00 39.53 250 TRP A CA 1
ATOM 2049 C C . TRP A 1 250 ? 8.162 -21.406 -14.741 1.00 39.53 250 TRP A C 1
ATOM 2051 O O . TRP A 1 250 ? 7.361 -20.867 -15.505 1.00 39.53 250 TRP A O 1
ATOM 2061 N N . ASN A 1 251 ? 8.412 -22.711 -14.765 1.00 43.31 251 ASN A N 1
ATOM 2062 C CA . ASN A 1 251 ? 7.615 -23.696 -15.483 1.00 43.31 251 ASN A CA 1
ATOM 2063 C C . ASN A 1 251 ? 6.183 -23.748 -14.877 1.00 43.31 251 ASN A C 1
ATOM 2065 O O . ASN A 1 251 ? 6.033 -23.664 -13.658 1.00 43.31 251 ASN A O 1
ATOM 2069 N N . LYS A 1 252 ? 5.148 -23.968 -15.713 1.00 47.34 252 LYS A N 1
ATOM 2070 C CA . LYS A 1 252 ? 3.750 -24.311 -15.342 1.00 47.34 252 LYS A CA 1
ATOM 2071 C C . LYS A 1 252 ? 3.599 -25.359 -14.212 1.00 47.34 252 LYS A C 1
ATOM 2073 O O . LYS A 1 252 ? 2.543 -25.419 -13.600 1.00 47.34 252 LYS A O 1
ATOM 2078 N N . GLN A 1 253 ? 4.624 -26.163 -13.923 1.00 50.75 253 GLN A N 1
ATOM 2079 C CA . GLN A 1 253 ? 4.697 -27.144 -12.832 1.00 50.75 253 GLN A CA 1
ATOM 2080 C C . GLN A 1 253 ? 5.510 -26.673 -11.604 1.00 50.75 253 GLN A C 1
ATOM 2082 O O . GLN A 1 253 ? 6.113 -27.496 -10.918 1.00 50.75 253 GLN A O 1
ATOM 2087 N N . ASN A 1 254 ? 5.567 -25.368 -11.308 1.00 41.09 254 ASN A N 1
ATOM 2088 C CA . ASN A 1 254 ? 6.233 -24.819 -10.110 1.00 41.09 254 ASN A CA 1
ATOM 2089 C C . ASN A 1 254 ? 7.730 -25.164 -9.965 1.00 41.09 254 ASN A C 1
ATOM 2091 O O . ASN A 1 254 ? 8.273 -25.148 -8.861 1.00 41.09 254 ASN A O 1
ATOM 2095 N N . ARG A 1 255 ? 8.438 -25.446 -11.063 1.00 37.31 255 ARG A N 1
ATOM 2096 C CA . ARG A 1 255 ? 9.896 -25.631 -11.030 1.00 37.31 255 ARG A CA 1
ATOM 2097 C C . ARG A 1 255 ? 10.590 -24.402 -11.596 1.00 37.31 255 ARG A C 1
ATOM 2099 O O . ARG A 1 255 ? 10.209 -23.913 -12.663 1.00 37.31 255 ARG A O 1
ATOM 2106 N N . ARG A 1 256 ? 11.613 -23.922 -10.881 1.00 35.75 256 ARG A N 1
ATOM 2107 C CA . ARG A 1 256 ? 12.556 -22.943 -11.423 1.00 35.75 256 ARG A CA 1
ATOM 2108 C C . ARG A 1 256 ? 13.200 -23.591 -12.648 1.00 35.75 256 ARG A C 1
ATOM 2110 O O . ARG A 1 256 ? 13.715 -24.703 -12.535 1.00 35.75 256 ARG A O 1
ATOM 2117 N N . VAL A 1 257 ? 13.078 -22.964 -13.814 1.00 38.84 257 VAL A N 1
ATOM 2118 C CA . VAL A 1 257 ? 13.795 -23.429 -15.009 1.00 38.84 257 VAL A CA 1
ATOM 2119 C C . VAL A 1 257 ? 15.280 -23.250 -14.685 1.00 38.84 257 VAL A C 1
ATOM 2121 O O . VAL A 1 257 ? 15.674 -22.143 -14.318 1.00 38.84 257 VAL A O 1
ATOM 2124 N N . LYS A 1 258 ? 16.030 -24.359 -14.662 1.00 38.59 258 LYS A N 1
ATOM 2125 C CA . LYS A 1 258 ? 17.492 -24.328 -14.553 1.00 38.59 258 LYS A CA 1
ATOM 2126 C C . LYS A 1 258 ? 18.071 -23.720 -15.820 1.00 38.59 258 LYS A C 1
ATOM 2128 O O . LYS A 1 258 ? 17.522 -24.043 -16.898 1.00 38.59 258 LYS A O 1
#

Sequence (258 aa):
MSSNPTRNQYQIKLFHFNEITHVGNQLCAPQSNTRTITVSNSIYLDQLKRVVAEHDPSIDVTEVIFMLKADQIDEDDPSQLALFERMLREGIYYNGRKYVRSIKSPAMGRTQRTEFIQEKYVADLYRRITLGKMPSLTNIHKWEAALGVSRSAAQSVPYIPRIVVIPDYEKETIIEDVWKVEKCAEDLEQQKLIFDEKTKQREYFKAKKELKPSKEQLHKLERIPNKTIPWNGRTKSVPDPKDHKTFNGWNKQNRRVK

Foldseek 3Di:
DDPPPPQQKDWAFEFELVQFDDDDPATEHDQDGPDTDIAGDFLLLVLLQVLCCVVPVPDGSSVFKHKYAHPPQPPPDVVSVVSVVCCQVVAYDYPNFGWHWDQDAPVCVVRRMTMTGGPVSRVSSCCVLCVNDDDPDDDVVVVSHSSNNRSPRDDDDPDDDQDDDDDDPDDPDDPPPDPDDDDPPPDPVVVVVVVVVVVVVVVVVVVVVVPPDDPVRVVPDDAQAWDWDDDPNDIDTDGDCPVPDRVPLADPVRHRND